Protein AF-A0A852BNG8-F1 (afdb_monomer)

Nearest PDB structures (foldseek):
  2r3a-assembly1_A  TM=9.527E-01  e=2.196E-17  Homo sapiens
  6p0r-assembly1_A  TM=9.416E-01  e=9.521E-17  Homo sapiens
  6p0r-assembly1_B  TM=9.111E-01  e=1.908E-15  Homo sapiens
  7xuc-assembly1_B  TM=7.776E-01  e=6.908E-07  Homo sapiens
  4qeo-assembly1_A  TM=8.041E-01  e=1.393E-06  Arabidopsis thaliana

Organism: NCBI:txid322582

Solvent-accessible surface area (backbone atoms only — not comparable to full-atom values): 13878 Å² total; per-residue (Å²): 139,84,50,25,43,81,42,80,55,86,96,55,61,80,88,70,46,44,80,41,50,57,94,80,57,94,46,69,70,59,53,51,50,51,51,56,50,30,53,67,21,73,93,50,68,60,68,64,35,91,87,52,70,58,66,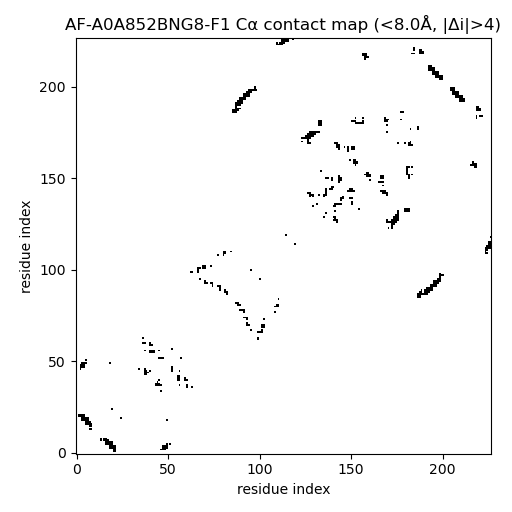59,44,51,52,43,53,51,52,48,53,53,28,52,52,46,29,50,53,47,28,53,50,53,38,53,58,43,52,72,80,37,100,23,42,55,48,54,42,58,50,62,93,65,64,78,76,54,64,74,88,93,65,81,90,71,92,54,72,41,71,41,94,90,60,79,79,82,75,83,87,74,46,32,80,44,93,45,57,66,68,39,21,76,73,37,64,23,52,15,27,77,68,79,38,64,65,44,48,40,90,86,46,29,57,71,68,59,90,93,62,81,78,56,56,63,51,94,63,21,71,54,61,80,84,37,51,52,34,47,75,90,47,44,29,59,82,84,38,40,38,31,41,33,49,45,86,83,73,79,43,76,44,78,46,70,79,55,92,77,62,87,50,52,70,70,77,83,92,63,44,80,85

Mean predicted aligned error: 5.66 Å

Foldseek 3Di:
DWAWDFDDDPPDDSVPTDIDTPVVDPCVVVVVVLQLQQCVFPPHRDTHDPVDDDPSSVVSVVLQVVQVVQQVVVLVVLVVQQVVPAPAGEREAEDESADSDHDDPPDDDHQAADEDPPDDDDDDPAFAADPACQVCLCVLRGQQSVVVHHQQADLVLFGDDDPPGDQGATDPRYPDDCSHSRNQQVNAADHHWYKYFYADNPPPGTDIDTPDDDDHRHDHGDDYYYD

Secondary structure (DSSP, 8-state):
---EEEE--TTS-GGG-EEEEGGG---HHHHHHHHHHHHHSTTS-----TT---HHHHHHHHHHHHHHHHHHHHHHHHHHHHHHH-TTPPEEEEE-SSSS--S-SS----SS-BPPTT------------S-HHHHHTTT-SHHHHTT----B-TTSBB-SPTTS------TTSSS-TT-TT-SSTT-SSTT-EEEEEE-TTS--EEEEESSPPPTTB-------B-

pLDDT: mean 92.66, std 5.36, range [59.91, 98.44]

InterPro domains:
  IPR000953 Chromo/chromo shadow domain [PS50013] (1-35)
  IPR001214 SET domain [PS50280] (193-227)
  IPR007728 Pre-SET domain [PF05033] (87-183)
  IPR007728 Pre-SET domain [PS50867] (126-188)
  IPR007728 Pre-SET domain [SM00468] (79-175)
  IPR011381 Histone-lysine N-methyltransferase SUV39H1/2-like [PIRSF009343] (1-227)
  IPR016197 Chromo-like domain superfamily [SSF54160] (3-33)
  IPR023779 Chromo domain, conserved site [PS00598] (5-25)
  IPR023780 Chromo domain [PF00385] (3-32)
  IPR046341 SET domain superfamily [G3DSA:2.170.270.10] (68-227)
  IPR046341 SET domain superfamily [SSF82199] (88-227)
  IPR050973 Histone-lysine N-methyltransferase, H3 Lys-9 specific [PTHR46223] (1-227)

Radius of gyration: 25.67 Å; Cα contacts (8 Å, |Δi|>4): 328; chains: 1; bounding box: 57×39×70 Å

Sequence (227 aa):
DQSFYLVKWQGYPESANTWEPEKNLHCPALLRQLHLDLSRAPGGPYRPSPRGLPLPALTYLRQKREQRQALLRWQLHLNAVATAGHRRAPIILVENEVDLQGPPQDFIYTEDYKLGPGVEVTPVAVGCECRDCWQEGRKGWCCPGASCNLFAYTQRGKLRLRAGLPIVECNSRCGCGGECPNRVVQRGAPRGQKLCIFRTPDGRGWGVRTLRSIRPNCFVMEYVGEV

Structure (mmCIF, N/CA/C/O backbone):
data_AF-A0A852BNG8-F1
#
_entry.id   AF-A0A852BNG8-F1
#
loop_
_atom_site.group_PDB
_atom_site.id
_atom_site.type_symbol
_atom_site.label_atom_id
_atom_site.label_alt_id
_atom_site.label_comp_id
_atom_site.label_asym_id
_atom_site.label_entity_id
_atom_site.label_seq_id
_atom_site.pdbx_PDB_ins_code
_atom_site.Cartn_x
_atom_site.Cartn_y
_atom_site.Cartn_z
_atom_site.occupancy
_atom_site.B_iso_or_equiv
_atom_site.auth_seq_id
_atom_site.auth_comp_id
_atom_site.auth_asym_id
_atom_site.auth_atom_id
_atom_site.pdbx_PDB_model_num
ATOM 1 N N . ASP A 1 1 ? -26.505 11.165 33.042 1.00 59.91 1 ASP A N 1
ATOM 2 C CA . ASP A 1 1 ? -25.944 9.806 33.189 1.00 59.91 1 ASP A CA 1
ATOM 3 C C . ASP A 1 1 ? -24.447 9.803 32.951 1.00 59.91 1 ASP A C 1
ATOM 5 O O . ASP A 1 1 ? -23.992 10.351 31.956 1.00 59.91 1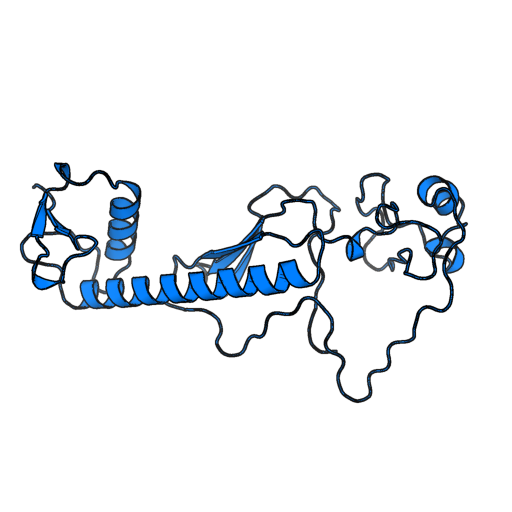 ASP A O 1
ATOM 9 N N . GLN A 1 2 ? -23.687 9.246 33.891 1.00 74.38 2 GLN A N 1
ATOM 10 C CA . GLN A 1 2 ? -22.229 9.129 33.821 1.00 74.38 2 GLN A CA 1
ATOM 11 C C . GLN A 1 2 ? -21.855 7.781 33.183 1.00 74.38 2 GLN A C 1
ATOM 13 O O . GLN A 1 2 ? -22.335 6.744 33.639 1.00 74.38 2 GLN A O 1
ATOM 18 N N . SER A 1 3 ? -21.017 7.782 32.142 1.00 84.62 3 SER A N 1
ATOM 19 C CA . SER A 1 3 ? -20.519 6.550 31.510 1.00 84.62 3 SER A CA 1
ATOM 20 C C . SER A 1 3 ? -19.484 5.856 32.401 1.00 84.62 3 SER A C 1
ATOM 22 O O . SER A 1 3 ? -18.624 6.519 32.991 1.00 84.62 3 SER A O 1
ATOM 24 N N . PHE A 1 4 ? -19.537 4.523 32.452 1.00 92.19 4 PHE A N 1
ATOM 25 C CA . PHE A 1 4 ? -18.570 3.678 33.157 1.00 92.19 4 PHE A CA 1
ATOM 26 C C . PHE A 1 4 ? -17.984 2.630 32.219 1.00 92.19 4 PHE A C 1
ATOM 28 O O . PHE A 1 4 ? -18.690 2.083 31.371 1.00 92.19 4 PHE A O 1
ATOM 35 N N . TYR A 1 5 ? -16.709 2.315 32.421 1.00 93.56 5 TYR A N 1
ATOM 36 C CA . TYR A 1 5 ? -15.949 1.385 31.595 1.00 93.56 5 TYR A CA 1
ATOM 37 C C . TYR A 1 5 ? -15.271 0.353 32.486 1.0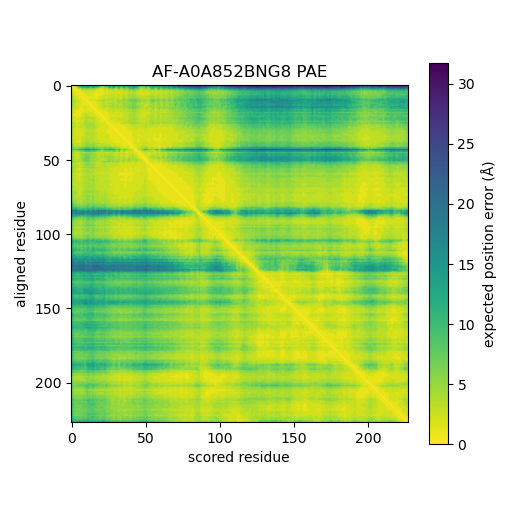0 93.56 5 TYR A C 1
ATOM 39 O O . TYR A 1 5 ? -14.700 0.703 33.515 1.00 93.56 5 TYR A O 1
ATOM 47 N N . LEU A 1 6 ? -15.315 -0.915 32.083 1.00 92.75 6 LEU A N 1
ATOM 48 C CA . LEU A 1 6 ? -14.561 -1.967 32.753 1.00 92.75 6 LEU A CA 1
ATOM 49 C C . LEU A 1 6 ? -13.117 -1.931 32.242 1.00 92.75 6 LEU A C 1
ATOM 51 O O . LEU A 1 6 ? -12.860 -2.242 31.077 1.00 92.75 6 LEU A O 1
ATOM 55 N N . VAL A 1 7 ? -12.184 -1.519 33.095 1.00 92.88 7 VAL A N 1
ATOM 56 C CA . VAL A 1 7 ? -10.786 -1.284 32.720 1.00 92.88 7 VAL A CA 1
ATOM 57 C C . VAL A 1 7 ? -9.945 -2.525 32.982 1.00 92.88 7 VAL A C 1
ATOM 59 O O . VAL A 1 7 ? -9.920 -3.058 34.090 1.00 92.88 7 VAL A O 1
ATOM 62 N N . LYS A 1 8 ? -9.201 -2.958 31.957 1.00 91.38 8 LYS A N 1
ATOM 63 C CA . LYS A 1 8 ? -8.138 -3.956 32.094 1.00 91.38 8 LYS A CA 1
ATOM 64 C C . LYS A 1 8 ? -6.842 -3.274 32.524 1.00 91.38 8 LYS A C 1
ATOM 66 O O . LYS A 1 8 ? -6.193 -2.620 31.710 1.00 91.38 8 LYS A O 1
ATOM 71 N N . TRP A 1 9 ? -6.428 -3.483 33.771 1.00 91.00 9 TRP A N 1
ATOM 72 C CA . TRP A 1 9 ? -5.170 -2.931 34.281 1.00 91.00 9 TRP A CA 1
ATOM 73 C C . TRP A 1 9 ? -3.953 -3.657 33.702 1.00 91.00 9 TRP A C 1
ATOM 75 O O . TRP A 1 9 ? -3.901 -4.891 33.662 1.00 91.00 9 TRP A O 1
ATOM 85 N N . GLN A 1 10 ? -2.964 -2.898 33.235 1.00 89.62 10 GLN A N 1
ATOM 86 C CA . GLN A 1 10 ? -1.728 -3.450 32.684 1.00 89.62 10 GLN A CA 1
ATOM 87 C C . GLN A 1 10 ? -0.918 -4.150 33.783 1.00 89.62 10 GLN A C 1
ATOM 89 O O . GLN A 1 10 ? -0.714 -3.585 34.850 1.00 89.62 10 GLN A O 1
ATOM 94 N N . GLY A 1 11 ? -0.457 -5.377 33.526 1.00 94.00 11 GLY A N 1
ATOM 95 C CA . GLY A 1 11 ? 0.342 -6.158 34.483 1.00 94.00 11 GLY A CA 1
ATOM 96 C C . GLY A 1 11 ? -0.455 -6.931 35.545 1.00 94.00 11 GLY A C 1
ATOM 97 O O . GLY A 1 11 ? 0.132 -7.726 36.265 1.00 94.00 11 GLY A O 1
ATOM 98 N N . TYR A 1 12 ? -1.778 -6.762 35.612 1.00 95.62 12 TYR A N 1
ATOM 99 C CA . TYR A 1 12 ? -2.647 -7.463 36.570 1.00 95.62 12 TYR A CA 1
ATOM 100 C C . TYR A 1 12 ? -3.453 -8.593 35.900 1.00 95.62 12 TYR A C 1
ATOM 102 O O . TYR A 1 12 ? -3.575 -8.597 34.673 1.00 95.62 12 TYR A O 1
ATOM 110 N N . PRO A 1 13 ? -4.029 -9.556 36.641 1.00 95.06 13 PRO A N 1
ATOM 111 C CA . PRO A 1 13 ? -4.993 -10.519 36.090 1.00 95.06 13 PRO A CA 1
ATOM 112 C C . PRO A 1 13 ? -6.333 -9.856 35.706 1.00 95.06 13 PRO A C 1
ATOM 114 O O . PRO A 1 13 ? -6.586 -8.703 36.050 1.00 95.06 13 PRO A O 1
ATOM 117 N N . GLU A 1 14 ? -7.207 -10.565 34.978 1.00 90.38 14 GLU A N 1
ATOM 118 C CA . GLU A 1 14 ? -8.556 -10.062 34.630 1.00 90.38 14 GLU A CA 1
ATOM 119 C C . GLU A 1 14 ? -9.476 -9.907 35.851 1.00 90.38 14 GLU A C 1
ATOM 121 O O . GLU A 1 14 ? -10.366 -9.061 35.843 1.00 90.38 14 GLU A O 1
ATOM 126 N N . SER A 1 15 ? -9.233 -10.666 36.924 1.00 94.38 15 SER A N 1
ATOM 127 C CA . SER A 1 15 ? -9.961 -10.540 38.194 1.00 94.38 15 SER A CA 1
ATOM 128 C C . SER A 1 15 ? -9.753 -9.190 38.886 1.00 94.38 15 SER A C 1
ATOM 130 O O . SER A 1 15 ? -10.550 -8.823 39.742 1.00 94.38 15 SER A O 1
ATOM 132 N N . ALA A 1 16 ? -8.706 -8.446 38.516 1.00 95.69 16 ALA A N 1
ATOM 133 C CA . ALA A 1 16 ? -8.420 -7.120 39.052 1.00 95.69 16 ALA A CA 1
ATOM 134 C C . ALA A 1 16 ? -9.125 -5.988 38.284 1.00 95.69 16 ALA A C 1
ATOM 136 O O . ALA A 1 16 ? -8.929 -4.825 38.620 1.00 95.69 16 ALA A O 1
ATOM 137 N N . ASN A 1 17 ? -9.895 -6.286 37.231 1.00 94.12 17 ASN A N 1
ATOM 138 C CA . ASN A 1 17 ? -10.568 -5.258 36.439 1.00 94.12 17 ASN A CA 1
ATOM 139 C C . ASN A 1 17 ? -11.577 -4.478 37.290 1.00 94.12 17 ASN A C 1
ATOM 141 O O . ASN A 1 17 ? -12.386 -5.074 38.001 1.00 94.12 17 ASN A O 1
ATOM 145 N N . THR A 1 18 ? -11.575 -3.152 37.166 1.00 94.38 18 THR A N 1
ATOM 146 C CA . THR A 1 18 ? -12.485 -2.270 37.911 1.00 94.38 18 THR A CA 1
ATOM 147 C C . THR A 1 18 ? -13.359 -1.452 36.971 1.00 94.38 18 THR A C 1
ATOM 149 O O . THR A 1 18 ? -13.000 -1.179 35.823 1.00 94.38 18 THR A O 1
ATOM 152 N N . TRP A 1 19 ? -14.542 -1.082 37.457 1.00 94.00 19 TRP A N 1
ATOM 153 C CA . TRP A 1 19 ? -15.426 -0.146 36.776 1.00 94.00 19 TRP A CA 1
ATOM 154 C C . TRP A 1 19 ? -14.988 1.282 37.077 1.00 94.00 19 TRP A C 1
ATOM 156 O O . TRP A 1 19 ? -15.133 1.751 38.202 1.00 94.00 19 TRP A O 1
ATOM 166 N N . GLU A 1 20 ? -14.507 1.983 36.056 1.00 94.50 20 GLU A N 1
ATOM 167 C CA . GLU A 1 20 ? -14.039 3.360 36.175 1.00 94.50 20 GLU A CA 1
ATOM 168 C C . GLU A 1 20 ? -15.000 4.329 35.477 1.00 94.50 20 GLU A C 1
ATOM 170 O O . GLU A 1 20 ? -15.440 4.064 34.349 1.00 94.50 20 GLU A O 1
ATOM 175 N N . PRO A 1 21 ? -15.335 5.470 36.102 1.00 93.44 21 PRO A N 1
ATOM 176 C CA . PRO A 1 21 ? -16.072 6.525 35.427 1.00 93.44 21 PRO A CA 1
ATOM 177 C C . PRO A 1 21 ? -15.214 7.190 34.346 1.00 93.44 21 PRO A C 1
ATOM 179 O O . PRO A 1 21 ? -14.003 7.326 34.501 1.00 93.44 21 PRO A O 1
ATOM 182 N N . GLU A 1 22 ? -15.850 7.718 33.296 1.00 91.31 22 GLU A N 1
ATOM 183 C CA . GLU 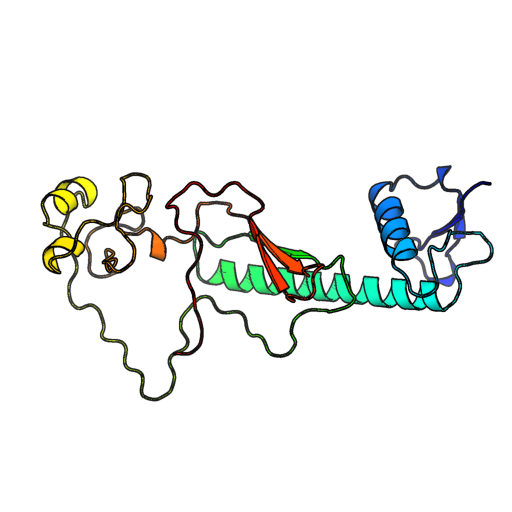A 1 22 ? -15.151 8.361 32.166 1.00 91.31 22 GLU A CA 1
ATOM 184 C C . GLU A 1 22 ? -14.117 9.420 32.581 1.00 91.31 22 GLU A C 1
ATOM 186 O O . GLU A 1 22 ? -13.032 9.491 32.013 1.00 91.31 22 GLU A O 1
ATOM 191 N N . LYS A 1 23 ? -14.426 10.209 33.617 1.00 92.50 23 LYS A N 1
ATOM 192 C CA . LYS A 1 23 ? -13.551 11.269 34.145 1.00 92.50 23 LYS A CA 1
ATOM 193 C C . LYS A 1 23 ? -12.185 10.769 34.644 1.00 92.50 23 LYS A C 1
ATOM 195 O O . LYS A 1 23 ? -11.256 11.565 34.706 1.00 92.50 23 LYS A O 1
ATOM 200 N N . ASN A 1 24 ? -12.068 9.483 34.987 1.00 94.19 24 ASN A N 1
ATOM 201 C CA . ASN A 1 24 ? -10.819 8.861 35.436 1.00 94.19 24 ASN A CA 1
ATOM 202 C C . ASN A 1 24 ? -9.953 8.377 34.256 1.00 94.19 24 ASN A C 1
ATOM 204 O O . ASN A 1 24 ? -8.825 7.931 34.457 1.00 94.19 24 ASN A O 1
ATOM 208 N N . LEU A 1 25 ? -10.469 8.419 33.021 1.00 92.94 25 LEU A N 1
ATOM 209 C CA . LEU A 1 25 ? -9.837 7.813 31.853 1.00 92.94 25 LEU A CA 1
ATOM 210 C C . LEU A 1 25 ? -9.205 8.873 30.950 1.00 92.94 25 LEU A C 1
ATOM 212 O O . LEU A 1 25 ? -9.869 9.548 30.165 1.00 92.94 25 LEU A O 1
ATOM 216 N N . HIS A 1 26 ? -7.879 8.964 30.989 1.00 92.81 26 HIS A N 1
ATOM 217 C CA . HIS A 1 26 ? -7.102 9.904 30.173 1.00 92.81 26 HIS A CA 1
ATOM 218 C C . HIS A 1 26 ? -6.676 9.311 28.819 1.00 92.81 26 HIS A C 1
ATOM 220 O O . HIS A 1 26 ? -5.541 9.468 28.376 1.00 92.81 26 HIS A O 1
ATOM 226 N N . CYS A 1 27 ? -7.585 8.604 28.143 1.00 92.44 27 CYS A N 1
ATOM 227 C CA . CYS A 1 27 ? -7.309 7.903 26.885 1.00 92.44 27 CYS A CA 1
ATOM 228 C C . CYS A 1 27 ? -8.361 8.197 25.797 1.00 92.44 27 CYS A C 1
ATOM 230 O O . CYS A 1 27 ? -8.995 7.285 25.257 1.00 92.44 27 CYS A O 1
ATOM 232 N N . PRO A 1 28 ? -8.540 9.471 25.400 1.00 93.81 28 PRO A N 1
ATOM 233 C CA . PRO A 1 28 ? -9.658 9.888 24.554 1.00 93.81 28 PRO A CA 1
ATOM 234 C C . PRO A 1 28 ? -9.676 9.203 23.178 1.00 93.81 28 PRO A C 1
ATOM 236 O O . PRO A 1 28 ? -10.744 8.989 22.612 1.00 93.81 28 PRO A O 1
ATOM 239 N N . ALA A 1 29 ? -8.518 8.820 22.631 1.00 93.69 29 ALA A N 1
ATOM 240 C CA . ALA A 1 29 ? -8.453 8.067 21.378 1.00 93.69 29 ALA A CA 1
ATOM 241 C C . ALA A 1 29 ? -9.001 6.635 21.515 1.00 93.69 29 ALA A C 1
ATOM 243 O O . ALA A 1 29 ? -9.746 6.191 20.645 1.00 93.69 29 ALA A O 1
ATOM 244 N N . LEU A 1 30 ? -8.682 5.941 22.615 1.00 92.44 30 LEU A N 1
ATOM 245 C CA . LEU A 1 30 ? -9.183 4.590 22.881 1.00 92.44 30 LEU A CA 1
ATOM 246 C C . LEU A 1 30 ? -10.689 4.604 23.141 1.00 92.44 30 LEU A C 1
ATOM 248 O O . LEU A 1 30 ? -11.404 3.777 22.585 1.00 92.44 30 LEU A O 1
ATOM 252 N N . LEU A 1 31 ? -11.176 5.578 23.916 1.00 94.12 31 LEU A N 1
ATOM 253 C CA . LEU A 1 31 ? -12.609 5.744 24.172 1.00 94.12 31 LEU A CA 1
ATOM 254 C C . LEU A 1 31 ? -13.387 6.027 22.885 1.00 94.12 31 LEU A C 1
ATOM 256 O O . LEU A 1 31 ? -14.410 5.396 22.629 1.00 94.12 31 LEU A O 1
ATOM 260 N N . ARG A 1 32 ? -12.876 6.921 22.025 1.00 94.19 32 ARG A N 1
ATOM 261 C CA . ARG A 1 32 ? -13.480 7.167 20.708 1.00 94.19 32 ARG A CA 1
ATOM 262 C C . ARG A 1 32 ? -13.527 5.901 19.860 1.00 94.19 32 ARG A C 1
ATOM 264 O O . ARG A 1 32 ? -14.569 5.623 19.275 1.00 94.19 32 ARG A O 1
ATOM 271 N N . GLN A 1 33 ? -12.438 5.134 19.805 1.00 94.69 33 GLN A N 1
ATOM 272 C CA . GLN A 1 33 ? -12.415 3.893 19.032 1.00 94.69 33 GLN A CA 1
ATOM 273 C C . GLN A 1 33 ? -13.398 2.856 19.586 1.00 94.69 33 GLN A C 1
ATOM 275 O O . GLN A 1 33 ? -14.138 2.258 18.813 1.00 94.69 33 GLN A O 1
ATOM 280 N N . LEU A 1 34 ? -13.460 2.691 20.911 1.00 94.06 34 LEU A N 1
ATOM 281 C CA . LEU A 1 34 ? -14.424 1.805 21.563 1.00 94.06 34 LEU A CA 1
ATOM 282 C C . LEU A 1 34 ? -15.862 2.194 21.206 1.00 94.06 34 LEU A C 1
ATOM 284 O O . LEU A 1 34 ? -16.653 1.334 20.838 1.00 94.06 34 LEU A O 1
ATOM 288 N N . HIS A 1 35 ? -16.204 3.481 21.270 1.00 94.25 35 HIS A N 1
ATOM 289 C CA . HIS A 1 35 ? -17.541 3.950 20.905 1.00 94.25 35 HIS A CA 1
ATOM 290 C C . HIS A 1 35 ? -17.866 3.752 19.421 1.00 94.25 35 HIS A C 1
ATOM 292 O O . HIS A 1 35 ? -18.999 3.399 19.098 1.00 94.25 35 HIS A O 1
ATOM 298 N N . LEU A 1 36 ? -16.891 3.930 18.524 1.00 94.31 36 LEU A N 1
ATOM 299 C CA . LEU A 1 36 ? -17.053 3.611 17.101 1.00 94.31 36 LEU A CA 1
ATOM 300 C C . LEU A 1 36 ? -17.262 2.111 16.867 1.00 94.31 36 LEU A C 1
ATOM 302 O O . LEU A 1 36 ? -18.038 1.723 16.000 1.00 94.31 36 LEU A O 1
ATOM 306 N N . ASP A 1 37 ? -16.591 1.256 17.633 1.00 95.44 37 ASP A N 1
ATOM 307 C CA . ASP A 1 37 ? -16.789 -0.187 17.529 1.00 95.44 37 ASP A CA 1
ATOM 308 C C . ASP A 1 37 ? -18.164 -0.591 18.078 1.00 95.44 37 ASP A C 1
ATOM 310 O O . ASP A 1 37 ? -18.877 -1.362 17.443 1.00 95.44 37 ASP A O 1
ATOM 314 N N . LEU A 1 38 ? -18.576 -0.029 19.218 1.00 94.69 38 LEU A N 1
ATOM 315 C CA . LEU A 1 38 ? -19.887 -0.281 19.821 1.00 94.69 38 LEU A CA 1
ATOM 316 C C . LEU A 1 38 ? -21.050 0.213 18.957 1.00 94.69 38 LEU A C 1
ATOM 318 O O . LEU A 1 38 ? -22.110 -0.404 18.985 1.00 94.69 38 LEU A O 1
ATOM 322 N N . SER A 1 39 ? -20.872 1.292 18.187 1.00 93.94 39 SER A N 1
ATOM 323 C CA . SER A 1 39 ? -21.899 1.771 17.253 1.00 93.94 39 SER A CA 1
ATOM 324 C C . SER A 1 39 ? -22.054 0.878 16.019 1.00 93.94 39 SER A C 1
ATOM 326 O O . SER A 1 39 ? -23.113 0.882 15.397 1.00 93.94 39 SER A O 1
ATOM 328 N N . ARG A 1 40 ? -21.016 0.103 15.683 1.00 92.56 40 ARG A N 1
ATOM 329 C CA . ARG A 1 40 ? -20.985 -0.848 14.560 1.00 92.56 40 ARG A CA 1
ATOM 330 C C . ARG A 1 40 ? -21.302 -2.285 14.971 1.00 92.56 40 ARG A C 1
ATOM 332 O O . ARG A 1 40 ? -21.470 -3.140 14.105 1.00 92.56 40 ARG A O 1
ATOM 339 N N . ALA A 1 41 ? -21.344 -2.569 16.269 1.00 94.56 41 ALA A N 1
ATOM 340 C CA . ALA A 1 41 ? -21.614 -3.905 16.768 1.00 94.56 41 ALA A CA 1
ATOM 341 C C . ALA A 1 41 ? -23.040 -4.370 16.379 1.00 94.56 41 ALA A C 1
ATOM 343 O O . ALA A 1 41 ? -23.978 -3.566 16.381 1.00 94.56 41 ALA A O 1
ATOM 344 N N . PRO A 1 42 ? -23.242 -5.667 16.079 1.00 93.12 42 PRO A N 1
ATOM 345 C CA . PRO A 1 42 ? -24.563 -6.201 15.753 1.00 93.12 42 PRO A CA 1
ATOM 346 C C . PRO A 1 42 ? -25.559 -6.001 16.900 1.00 93.12 42 PRO A C 1
ATOM 348 O O . PRO A 1 42 ? -25.226 -6.265 18.056 1.00 93.12 42 PRO A O 1
ATOM 351 N N . GLY A 1 43 ? -26.790 -5.585 16.588 1.00 89.56 43 GLY A N 1
ATOM 352 C CA . GLY A 1 43 ? -27.860 -5.370 17.577 1.00 89.56 43 GLY A CA 1
ATOM 353 C C . GLY A 1 43 ? -28.017 -3.927 18.072 1.00 89.56 43 GLY A C 1
ATOM 354 O O . GLY A 1 43 ? -28.870 -3.668 18.915 1.00 89.56 43 GLY A O 1
ATOM 355 N N . GLY A 1 44 ? -27.264 -2.985 17.500 1.00 81.31 44 GLY A N 1
ATOM 356 C CA . GLY A 1 44 ? -27.480 -1.550 17.670 1.00 81.31 44 GLY A CA 1
ATOM 357 C C . GLY A 1 44 ? -26.391 -0.870 18.494 1.00 81.31 44 GLY A C 1
ATOM 358 O O . GLY A 1 44 ? -25.535 -1.534 19.074 1.00 81.31 44 GLY A O 1
ATOM 359 N N . PRO A 1 45 ? -26.390 0.470 18.538 1.00 86.81 45 PRO A N 1
ATOM 360 C CA . PRO A 1 45 ? -25.349 1.196 19.240 1.00 86.81 45 PRO A CA 1
ATOM 361 C C . PRO A 1 45 ? -25.462 0.954 20.745 1.00 86.81 45 PRO A C 1
ATOM 363 O O . PRO A 1 45 ? -26.418 1.375 21.398 1.00 86.81 45 PRO A O 1
ATOM 366 N N . TYR A 1 46 ? -24.457 0.293 21.306 1.00 91.12 46 TYR A N 1
ATOM 367 C CA . TYR A 1 46 ? -24.385 0.030 22.738 1.00 91.12 46 TYR A CA 1
ATOM 368 C C . TYR A 1 46 ? -23.708 1.182 23.482 1.00 91.12 46 TYR A C 1
ATOM 370 O O . TYR A 1 46 ? -22.806 1.840 22.960 1.00 91.12 46 TYR A O 1
ATOM 378 N N . ARG A 1 47 ? -24.105 1.394 24.742 1.00 89.56 47 ARG A N 1
ATOM 379 C CA . ARG A 1 47 ? -23.441 2.334 25.652 1.00 89.56 47 ARG A CA 1
ATOM 380 C C . ARG A 1 47 ? -22.793 1.588 26.820 1.00 89.56 47 ARG A C 1
ATOM 382 O O . ARG A 1 47 ? -23.459 0.743 27.422 1.00 89.56 47 ARG A O 1
ATOM 389 N N . PRO A 1 48 ? -21.534 1.902 27.167 1.00 90.12 48 PRO A N 1
ATOM 390 C CA . PRO A 1 48 ? -20.906 1.382 28.375 1.00 90.12 48 PRO A CA 1
ATOM 391 C C . PRO A 1 48 ? -21.709 1.758 29.626 1.00 90.12 48 PRO A C 1
ATOM 393 O O . PRO A 1 48 ? -22.134 2.903 29.790 1.00 90.12 48 PRO A O 1
ATOM 396 N N . SER A 1 49 ? -21.934 0.788 30.510 1.00 86.88 49 SER A N 1
ATOM 397 C CA . SER A 1 49 ? -22.601 1.001 31.795 1.00 86.88 49 SER A CA 1
ATOM 398 C C . SER A 1 49 ? -22.076 0.011 32.837 1.00 86.88 49 SER A C 1
ATOM 400 O O . SER A 1 49 ? -21.615 -1.062 32.442 1.00 86.88 49 SER A O 1
ATOM 402 N N . PRO A 1 50 ? -22.225 0.287 34.148 1.00 86.88 50 PRO A N 1
ATOM 403 C CA . PRO A 1 50 ? -21.795 -0.634 35.208 1.00 86.88 50 PRO A CA 1
ATOM 404 C C . PRO A 1 50 ? -22.454 -2.019 35.153 1.00 86.88 50 PRO A C 1
ATOM 406 O O . PRO A 1 50 ? -21.947 -2.970 35.737 1.00 86.88 50 PRO A O 1
ATOM 409 N N . ARG A 1 51 ? -23.587 -2.151 34.447 1.00 88.00 51 ARG A N 1
ATOM 410 C CA . ARG A 1 51 ? -24.288 -3.429 34.245 1.00 88.00 51 ARG A CA 1
ATOM 411 C C . ARG A 1 51 ? -23.607 -4.339 33.217 1.00 88.00 51 ARG A C 1
ATOM 413 O O . ARG A 1 51 ? -24.074 -5.451 33.001 1.00 88.00 51 ARG A O 1
ATOM 420 N N . GLY A 1 52 ? -22.524 -3.886 32.586 1.00 87.56 52 GLY A N 1
ATOM 421 C CA . GLY A 1 52 ? -21.881 -4.612 31.500 1.00 87.56 52 GLY A CA 1
ATOM 422 C C . GLY A 1 52 ? -22.432 -4.245 30.126 1.00 87.56 52 GLY A C 1
ATOM 423 O O . GLY A 1 52 ? -23.404 -3.501 29.979 1.00 87.56 52 GLY A O 1
ATOM 424 N N . LEU A 1 53 ? -21.765 -4.781 29.107 1.00 91.12 53 LEU A N 1
ATOM 425 C CA . LEU A 1 53 ? -22.238 -4.791 27.728 1.00 91.12 53 LEU A CA 1
ATOM 426 C C . LEU A 1 53 ? -22.917 -6.140 27.450 1.00 91.12 53 LEU A C 1
ATOM 428 O O . LEU A 1 53 ? -22.481 -7.158 27.993 1.00 91.12 53 LEU A O 1
ATOM 432 N N . PRO A 1 54 ? -23.949 -6.187 26.596 1.00 92.94 54 PRO A N 1
ATOM 433 C CA . PRO A 1 54 ? -24.584 -7.446 26.234 1.00 92.94 54 PRO A CA 1
ATOM 434 C C . PRO A 1 54 ? -23.628 -8.336 25.426 1.00 92.94 54 PRO A C 1
ATOM 436 O O . PRO A 1 54 ? -22.697 -7.854 24.773 1.00 92.94 54 PRO A O 1
ATOM 439 N N . LEU A 1 55 ? -23.878 -9.649 25.447 1.00 92.62 55 LEU A N 1
ATOM 440 C CA . LEU A 1 55 ? -22.996 -10.646 24.833 1.00 92.62 55 LEU A CA 1
ATOM 441 C C . LEU A 1 55 ? -22.661 -10.366 23.350 1.00 92.62 55 LEU A C 1
ATOM 443 O O . LEU A 1 55 ? -21.484 -10.473 23.012 1.00 92.62 55 LEU A O 1
ATOM 447 N N . PRO A 1 56 ? -23.597 -9.946 22.469 1.00 94.81 56 PRO A N 1
ATOM 448 C CA . PRO A 1 56 ? -23.262 -9.617 21.080 1.00 94.81 56 PRO A CA 1
ATOM 449 C C . PRO A 1 56 ? -22.209 -8.509 20.950 1.00 94.81 56 PRO A C 1
ATOM 451 O O . PRO A 1 56 ? -21.282 -8.629 20.148 1.00 94.81 56 PRO A O 1
ATOM 454 N N . ALA A 1 57 ? -22.297 -7.467 21.783 1.00 94.94 57 ALA A N 1
ATOM 455 C CA . ALA A 1 57 ? -21.323 -6.381 21.814 1.00 94.94 57 ALA A CA 1
ATOM 456 C C . ALA A 1 57 ? -19.948 -6.877 22.281 1.00 94.94 57 ALA A C 1
ATOM 458 O O . ALA A 1 57 ? -18.933 -6.581 21.653 1.00 94.94 57 ALA A O 1
ATOM 459 N N . LEU A 1 58 ? -19.911 -7.668 23.360 1.00 93.56 58 LEU A N 1
ATOM 460 C CA . LEU A 1 58 ? -18.670 -8.237 23.895 1.00 93.56 58 LEU A CA 1
ATOM 461 C C . LEU A 1 58 ? -17.980 -9.163 22.886 1.00 93.56 58 LEU A C 1
ATOM 463 O O . LEU A 1 58 ? -16.766 -9.066 22.694 1.00 93.56 58 LEU A O 1
ATOM 467 N N . THR A 1 59 ? -18.746 -10.028 22.220 1.00 95.75 59 THR A N 1
ATOM 468 C CA . THR A 1 59 ? -18.245 -10.926 21.173 1.00 95.75 59 THR A CA 1
ATOM 469 C C . THR A 1 59 ? -17.664 -10.132 20.009 1.00 95.75 59 THR A C 1
ATOM 471 O O . THR A 1 59 ? -16.531 -10.390 19.604 1.00 95.75 59 THR A O 1
ATOM 474 N N . TYR A 1 60 ? -18.386 -9.117 19.526 1.00 96.81 60 TYR A N 1
ATOM 475 C CA . TYR A 1 60 ? -17.906 -8.251 18.452 1.00 96.81 60 TYR A CA 1
ATOM 476 C C . TYR A 1 60 ? -16.610 -7.520 18.832 1.00 96.81 60 TYR A C 1
ATOM 478 O O . TYR A 1 60 ? -15.646 -7.539 18.069 1.00 96.81 60 TYR A O 1
ATOM 486 N N . LEU A 1 61 ? -16.533 -6.927 20.030 1.00 95.62 61 LEU A N 1
ATOM 487 C CA . LEU A 1 61 ? -15.321 -6.246 20.500 1.00 95.62 61 LEU A CA 1
ATOM 488 C C . LEU A 1 61 ? -14.122 -7.199 20.611 1.00 95.62 61 LEU A C 1
ATOM 490 O O . LEU A 1 61 ? -12.999 -6.824 20.263 1.00 95.62 61 LEU A O 1
ATOM 494 N N . ARG A 1 62 ? -14.348 -8.440 21.062 1.00 95.75 62 ARG A N 1
ATOM 495 C CA . ARG A 1 62 ? -13.308 -9.477 21.125 1.00 95.75 62 ARG A CA 1
ATOM 496 C C . ARG A 1 62 ? -12.788 -9.829 19.730 1.00 95.75 62 ARG A C 1
ATOM 498 O O . ARG A 1 62 ? -11.575 -9.801 19.520 1.00 95.75 62 ARG A O 1
ATOM 505 N N . GLN A 1 63 ? -13.692 -10.069 18.781 1.00 97.75 63 GLN A N 1
ATOM 506 C CA . GLN A 1 63 ? -13.345 -10.336 17.383 1.00 97.75 63 GLN A CA 1
ATOM 507 C C . GLN A 1 63 ? -12.604 -9.151 16.752 1.00 97.75 63 GLN A C 1
ATOM 509 O O . GLN A 1 63 ? -11.582 -9.337 16.097 1.00 97.75 63 GLN A O 1
ATOM 514 N N . LYS A 1 64 ? -13.054 -7.914 17.001 1.00 97.44 64 LYS A N 1
ATOM 515 C CA . LYS A 1 64 ? -12.406 -6.697 16.493 1.00 97.44 64 LYS A CA 1
ATOM 516 C C . LYS A 1 64 ? -10.985 -6.530 17.038 1.00 97.44 64 LYS A C 1
ATOM 518 O O . LYS A 1 64 ? -10.075 -6.160 16.295 1.00 97.44 64 LYS A O 1
ATOM 523 N N . ARG A 1 65 ? -10.762 -6.839 18.320 1.00 95.94 65 ARG A N 1
ATOM 524 C CA . ARG A 1 65 ? -9.424 -6.859 18.936 1.00 95.94 65 ARG A CA 1
ATOM 525 C C . ARG A 1 65 ? -8.508 -7.874 18.248 1.00 95.94 65 ARG A C 1
ATOM 527 O O . ARG A 1 65 ? -7.392 -7.522 17.875 1.00 95.94 65 ARG A O 1
ATOM 534 N N . GLU A 1 66 ? -8.974 -9.109 18.079 1.00 97.75 66 GLU A N 1
ATOM 535 C CA . GLU A 1 66 ? -8.210 -10.189 17.436 1.00 97.75 66 GLU A CA 1
ATOM 536 C C . GLU A 1 66 ? -7.888 -9.861 15.975 1.00 97.75 66 GLU A C 1
ATOM 538 O O . GLU A 1 66 ? -6.742 -9.998 15.542 1.00 97.75 66 GLU A O 1
ATOM 543 N N . GLN A 1 67 ? -8.864 -9.319 15.243 1.00 98.19 67 GLN A N 1
ATOM 544 C CA . GLN A 1 67 ? -8.679 -8.815 13.887 1.00 98.19 67 GLN A CA 1
ATOM 545 C C . GLN A 1 67 ? -7.579 -7.745 13.838 1.00 98.19 67 GLN A C 1
ATOM 547 O O . GLN A 1 67 ? -6.648 -7.869 13.046 1.00 98.19 67 GLN A O 1
ATOM 552 N N . ARG A 1 68 ? -7.634 -6.709 14.688 1.00 97.69 68 ARG A N 1
ATOM 553 C CA . ARG A 1 68 ? -6.615 -5.642 14.703 1.00 97.69 68 ARG A CA 1
ATOM 554 C C . ARG A 1 68 ? -5.217 -6.174 15.012 1.00 97.69 68 ARG A C 1
ATOM 556 O O . ARG A 1 68 ? -4.253 -5.731 14.393 1.00 97.69 68 ARG A O 1
ATOM 563 N N . GLN A 1 69 ? -5.096 -7.147 15.915 1.00 97.75 69 GLN A N 1
ATOM 564 C CA . GLN A 1 69 ? -3.819 -7.815 16.183 1.00 97.75 69 GLN A CA 1
ATOM 565 C C . GLN A 1 69 ? -3.310 -8.588 14.958 1.00 97.75 69 GLN A C 1
ATOM 567 O O . GLN A 1 69 ? -2.124 -8.512 14.635 1.00 97.75 69 GLN A O 1
ATOM 572 N N . ALA A 1 70 ? -4.188 -9.301 14.250 1.00 98.25 70 ALA A N 1
ATOM 573 C CA . ALA A 1 70 ? -3.827 -10.011 13.026 1.00 98.25 70 ALA A CA 1
ATOM 574 C C . ALA A 1 70 ? -3.397 -9.053 11.902 1.00 98.25 70 ALA A C 1
ATOM 576 O O . ALA A 1 70 ? -2.363 -9.279 11.276 1.00 98.25 70 ALA A O 1
ATOM 577 N N . LEU A 1 71 ? -4.1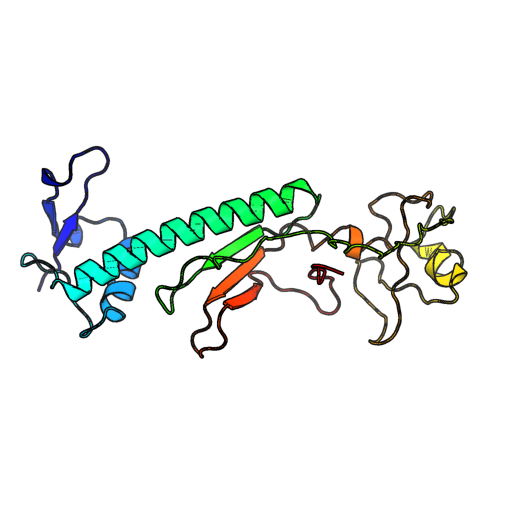31 -7.956 11.690 1.00 98.44 71 LEU A N 1
ATOM 578 C CA . LEU A 1 71 ? -3.787 -6.927 10.703 1.00 98.44 71 LEU A CA 1
ATOM 579 C C . LEU A 1 71 ? -2.458 -6.241 11.033 1.00 98.44 71 LEU A C 1
ATOM 581 O O . LEU A 1 71 ? -1.660 -6.010 10.130 1.00 98.44 71 LEU A O 1
ATOM 585 N N . LEU A 1 72 ? -2.173 -5.987 12.315 1.00 98.25 72 LEU A N 1
ATOM 586 C CA . LEU A 1 72 ? -0.883 -5.443 12.741 1.00 98.25 72 LEU A CA 1
ATOM 587 C C . LEU A 1 72 ? 0.271 -6.408 12.435 1.00 98.25 72 LEU A C 1
ATOM 589 O O . LEU A 1 72 ? 1.296 -5.982 11.908 1.00 98.25 72 LEU A O 1
ATOM 593 N N . ARG A 1 73 ? 0.112 -7.708 12.719 1.00 97.88 73 ARG A N 1
ATOM 594 C CA . ARG A 1 73 ? 1.127 -8.718 12.364 1.00 97.88 73 ARG A CA 1
ATOM 595 C C . ARG A 1 73 ? 1.361 -8.779 10.859 1.00 97.88 73 ARG A C 1
ATOM 597 O O . ARG A 1 73 ? 2.509 -8.819 10.428 1.00 97.88 73 ARG A O 1
ATOM 604 N N . TRP A 1 74 ? 0.290 -8.737 10.071 1.00 97.94 74 TRP A N 1
ATOM 605 C CA . TRP A 1 74 ? 0.394 -8.715 8.617 1.00 97.94 74 TRP A CA 1
ATOM 606 C C . TRP A 1 74 ? 1.102 -7.453 8.119 1.00 97.94 74 TRP A C 1
ATOM 608 O O . TRP A 1 74 ? 2.046 -7.557 7.348 1.00 97.94 74 TRP A O 1
ATOM 618 N N . GLN A 1 75 ? 0.753 -6.276 8.643 1.00 98.19 75 GLN A N 1
ATOM 619 C CA . GLN A 1 75 ? 1.452 -5.027 8.344 1.00 98.19 75 GLN A CA 1
ATOM 620 C C . GLN A 1 75 ? 2.958 -5.128 8.629 1.00 98.19 75 GLN A C 1
ATOM 622 O O . GLN A 1 75 ? 3.772 -4.718 7.802 1.00 98.19 75 GLN A O 1
ATOM 627 N N . LEU A 1 76 ? 3.346 -5.666 9.789 1.00 97.19 76 LEU A N 1
ATOM 628 C CA . LEU A 1 76 ? 4.756 -5.851 10.143 1.00 97.19 76 LEU A CA 1
ATOM 629 C C . LEU A 1 76 ? 5.463 -6.790 9.160 1.00 97.19 76 LEU A C 1
ATOM 631 O O . LEU A 1 76 ? 6.559 -6.470 8.706 1.00 97.19 76 LEU A O 1
ATOM 635 N N . HIS A 1 77 ? 4.818 -7.896 8.784 1.00 95.56 77 HIS A N 1
ATOM 636 C CA . HIS A 1 77 ? 5.341 -8.825 7.786 1.00 95.56 77 HIS A CA 1
ATOM 637 C C . HIS A 1 77 ? 5.545 -8.154 6.418 1.00 95.56 77 HIS A C 1
ATOM 639 O O . HIS A 1 77 ? 6.642 -8.230 5.870 1.00 95.56 77 HIS A O 1
ATOM 645 N N . LEU A 1 78 ? 4.542 -7.429 5.907 1.00 95.44 78 LEU A N 1
ATOM 646 C CA . LEU A 1 78 ? 4.632 -6.705 4.632 1.00 95.44 78 LEU A CA 1
ATOM 647 C C . LEU A 1 78 ? 5.818 -5.733 4.610 1.00 95.44 78 LEU A C 1
ATOM 649 O O . LEU A 1 78 ? 6.609 -5.735 3.672 1.00 95.44 78 LEU A O 1
ATOM 653 N N . ASN A 1 79 ? 5.985 -4.931 5.667 1.00 94.75 79 ASN A N 1
ATOM 654 C CA . ASN A 1 79 ? 7.097 -3.981 5.748 1.00 94.75 79 ASN A CA 1
ATOM 655 C C . ASN A 1 79 ? 8.460 -4.677 5.881 1.00 94.75 79 ASN A C 1
ATOM 657 O O . ASN A 1 79 ? 9.449 -4.169 5.353 1.00 94.75 79 ASN A O 1
ATOM 661 N N . ALA A 1 80 ? 8.530 -5.826 6.559 1.00 93.44 80 ALA A N 1
ATOM 662 C CA . ALA A 1 80 ? 9.767 -6.596 6.666 1.00 93.44 80 ALA A CA 1
ATOM 663 C C . ALA A 1 80 ? 10.201 -7.137 5.294 1.00 93.44 80 ALA A C 1
ATOM 665 O O . ALA A 1 80 ? 11.362 -6.988 4.923 1.00 93.44 80 ALA A O 1
ATOM 666 N N . VAL A 1 81 ? 9.262 -7.685 4.513 1.00 91.75 81 VAL A N 1
ATOM 667 C CA . VAL A 1 81 ? 9.540 -8.165 3.149 1.00 91.75 81 VAL A CA 1
ATOM 668 C C . VAL A 1 81 ? 9.917 -7.004 2.225 1.00 91.75 81 VAL A C 1
ATOM 670 O O . VAL A 1 81 ? 10.951 -7.069 1.565 1.00 91.75 81 VAL A O 1
ATOM 673 N N . ALA A 1 82 ? 9.151 -5.909 2.234 1.00 89.94 82 ALA A N 1
ATOM 674 C CA . ALA A 1 82 ? 9.398 -4.761 1.359 1.00 89.94 82 ALA A CA 1
ATOM 675 C C . ALA A 1 82 ? 10.782 -4.123 1.583 1.00 89.94 82 ALA A C 1
ATOM 677 O O . ALA A 1 82 ? 11.480 -3.747 0.642 1.00 89.94 82 ALA A O 1
ATOM 678 N N . THR A 1 83 ? 11.217 -4.014 2.842 1.00 87.19 83 THR A N 1
ATOM 679 C CA . THR A 1 83 ? 12.510 -3.396 3.183 1.00 87.19 83 THR A CA 1
ATOM 680 C C . THR A 1 83 ? 13.716 -4.307 2.948 1.00 87.19 83 THR A C 1
ATOM 682 O O . THR A 1 83 ? 14.825 -3.792 2.814 1.00 87.19 83 THR A O 1
ATOM 685 N N . ALA A 1 84 ? 13.526 -5.627 2.851 1.00 84.06 84 ALA A N 1
ATOM 686 C CA . ALA A 1 84 ? 14.611 -6.576 2.602 1.00 84.06 84 ALA A CA 1
ATOM 687 C C . ALA A 1 84 ? 15.210 -6.456 1.186 1.00 84.06 84 ALA A C 1
ATOM 689 O O . ALA A 1 84 ? 16.410 -6.664 1.019 1.00 84.06 84 ALA A O 1
ATOM 690 N N . GLY A 1 85 ? 14.397 -6.102 0.182 1.00 67.69 85 GLY A N 1
ATOM 691 C CA . GLY A 1 85 ? 14.815 -6.041 -1.228 1.00 67.69 85 GLY A CA 1
ATOM 692 C C . GLY A 1 85 ? 15.159 -4.644 -1.758 1.00 67.69 85 GLY A C 1
ATOM 693 O O . GLY A 1 85 ? 15.928 -4.518 -2.709 1.00 67.69 85 GLY A O 1
ATOM 694 N N . HIS A 1 86 ? 14.642 -3.572 -1.143 1.00 69.69 86 HIS A N 1
ATOM 695 C CA . HIS A 1 86 ? 14.616 -2.252 -1.783 1.00 69.69 86 HIS A CA 1
ATOM 696 C C . HIS A 1 86 ? 15.107 -1.099 -0.896 1.00 69.69 86 HIS A C 1
ATOM 698 O O . HIS A 1 86 ? 14.591 -0.836 0.189 1.00 69.69 86 HIS A O 1
ATOM 704 N N . ARG A 1 87 ? 16.035 -0.278 -1.426 1.00 67.56 87 ARG A N 1
ATOM 705 C CA . ARG A 1 87 ? 16.528 0.948 -0.751 1.00 67.56 87 ARG A CA 1
ATOM 706 C C . ARG A 1 87 ? 15.450 2.023 -0.543 1.00 67.56 87 ARG A C 1
ATOM 708 O O . ARG A 1 87 ? 15.653 2.928 0.268 1.00 67.56 87 ARG A O 1
ATOM 715 N N . ARG A 1 88 ? 14.343 1.983 -1.296 1.00 82.81 88 ARG A N 1
ATOM 716 C CA . ARG A 1 88 ? 13.227 2.945 -1.202 1.00 82.81 88 ARG A CA 1
ATOM 717 C C . ARG A 1 88 ? 11.866 2.246 -1.132 1.00 82.81 88 ARG A C 1
ATOM 719 O O . ARG A 1 88 ? 10.924 2.653 -1.809 1.00 82.81 88 ARG A O 1
ATOM 726 N N . ALA A 1 89 ? 11.772 1.217 -0.296 1.00 85.38 89 ALA A N 1
ATOM 727 C CA . ALA A 1 89 ? 10.504 0.563 -0.002 1.00 85.38 89 ALA A CA 1
ATOM 728 C C . ALA A 1 89 ? 9.476 1.562 0.580 1.00 85.38 89 ALA A C 1
ATOM 730 O O . ALA A 1 89 ? 9.839 2.405 1.416 1.00 85.38 89 ALA A O 1
ATOM 731 N N . PRO A 1 90 ? 8.201 1.511 0.151 1.00 90.12 90 PRO A N 1
ATOM 732 C CA . PRO A 1 90 ? 7.145 2.281 0.788 1.00 90.12 90 PRO A CA 1
ATOM 733 C C . PRO A 1 90 ? 6.864 1.739 2.194 1.00 90.12 90 PRO A C 1
ATOM 735 O O . PRO A 1 90 ? 7.013 0.553 2.467 1.00 90.12 90 PRO A O 1
ATOM 738 N N . ILE A 1 91 ? 6.390 2.609 3.085 1.00 93.38 91 ILE A N 1
ATOM 739 C CA . ILE A 1 91 ? 5.812 2.169 4.357 1.00 93.38 91 ILE A CA 1
ATOM 740 C C . ILE A 1 91 ? 4.374 1.743 4.080 1.00 93.38 91 ILE A C 1
ATOM 742 O O . ILE A 1 91 ? 3.572 2.557 3.607 1.00 93.38 91 ILE A O 1
ATOM 746 N N . ILE A 1 92 ? 4.050 0.495 4.397 1.00 96.12 92 ILE A N 1
ATOM 747 C CA . ILE A 1 92 ? 2.727 -0.088 4.186 1.00 96.12 92 ILE A CA 1
ATOM 748 C C . ILE A 1 92 ? 1.970 -0.069 5.513 1.00 96.12 92 ILE A C 1
ATOM 750 O O . ILE A 1 92 ? 2.435 -0.616 6.510 1.00 96.12 92 ILE A O 1
ATOM 754 N N . LEU A 1 93 ? 0.805 0.569 5.538 1.00 98.12 93 LEU A N 1
ATOM 755 C CA . LEU A 1 93 ? -0.158 0.473 6.632 1.00 98.12 93 LEU A CA 1
ATOM 756 C C . LEU A 1 93 ? -1.298 -0.467 6.247 1.00 98.12 93 LEU A C 1
ATOM 758 O O . LEU A 1 93 ? -1.598 -0.620 5.063 1.00 98.12 93 LEU A O 1
ATOM 762 N N . VAL A 1 94 ? -1.944 -1.065 7.243 1.00 98.44 94 VAL A N 1
ATOM 763 C CA . VAL A 1 94 ? -3.130 -1.900 7.054 1.00 98.44 94 VAL A CA 1
ATOM 764 C C . VAL A 1 94 ? -4.230 -1.445 8.004 1.00 98.44 94 VAL A C 1
ATOM 766 O O . VAL A 1 94 ? -4.020 -1.370 9.214 1.00 98.44 94 VAL A O 1
ATOM 769 N N . GLU A 1 95 ? -5.422 -1.184 7.473 1.00 97.06 95 GLU A N 1
ATOM 770 C CA . GLU A 1 95 ? -6.588 -0.797 8.269 1.00 97.06 95 GLU A CA 1
ATOM 771 C C . GLU A 1 95 ? -7.863 -1.526 7.826 1.00 97.06 95 GLU A C 1
ATOM 773 O O . GLU A 1 95 ? -8.112 -1.746 6.640 1.00 97.06 95 GLU A O 1
ATOM 778 N N . ASN A 1 96 ? -8.723 -1.858 8.786 1.00 97.69 96 ASN A N 1
ATOM 779 C CA . ASN A 1 96 ? -10.076 -2.313 8.491 1.00 97.69 96 ASN A CA 1
ATOM 780 C C . ASN A 1 96 ? -11.047 -1.786 9.547 1.00 97.69 96 ASN A C 1
ATOM 782 O O . ASN A 1 96 ? -11.128 -2.300 10.661 1.00 97.69 96 ASN A O 1
ATOM 786 N N . GLU A 1 97 ? -11.814 -0.772 9.165 1.00 95.44 97 GLU A N 1
ATOM 787 C CA . GLU A 1 97 ? -12.849 -0.145 9.991 1.00 95.44 97 GLU A CA 1
ATOM 788 C C . GLU A 1 97 ? -14.261 -0.400 9.430 1.00 95.44 97 GLU A C 1
ATOM 790 O O . GLU A 1 97 ? -15.208 0.285 9.806 1.00 95.44 97 GLU A O 1
ATOM 795 N N . VAL A 1 98 ? -14.403 -1.378 8.529 1.00 95.06 98 VAL A N 1
ATOM 796 C CA . VAL A 1 98 ? -15.660 -1.689 7.828 1.00 95.06 98 VAL A CA 1
ATOM 797 C C . VAL A 1 98 ? -16.269 -2.984 8.348 1.00 95.06 98 VAL A C 1
ATOM 799 O O . VAL A 1 98 ? -17.437 -3.010 8.718 1.00 95.06 98 VAL A O 1
ATOM 802 N N . ASP A 1 99 ? -15.474 -4.050 8.405 1.00 95.19 99 ASP A N 1
ATOM 803 C CA . ASP A 1 99 ? -15.929 -5.385 8.787 1.00 95.19 99 ASP A CA 1
ATOM 804 C C . ASP A 1 99 ? -14.895 -6.088 9.689 1.00 95.19 99 ASP A C 1
ATOM 806 O O . ASP A 1 99 ? -13.969 -5.460 10.222 1.00 95.19 99 ASP A O 1
ATOM 810 N N . LEU A 1 100 ? -15.086 -7.391 9.914 1.00 97.12 100 LEU A N 1
ATOM 811 C CA . LEU A 1 100 ? -14.213 -8.241 10.728 1.00 97.12 100 LEU A CA 1
ATOM 812 C C . LEU A 1 100 ? -13.201 -9.050 9.900 1.00 97.12 100 LEU A C 1
ATOM 814 O O . LEU A 1 100 ? -12.529 -9.921 10.449 1.00 97.12 100 LEU A O 1
ATOM 818 N N . GLN A 1 101 ? -13.045 -8.776 8.598 1.00 97.31 101 GLN A N 1
ATOM 819 C CA . GLN A 1 101 ? -12.100 -9.522 7.772 1.00 97.31 101 GLN A CA 1
ATOM 820 C C . GLN A 1 101 ? -10.651 -9.235 8.194 1.00 97.31 101 GLN A C 1
ATOM 822 O O . GLN A 1 101 ? -10.213 -8.081 8.255 1.00 97.31 101 GLN A O 1
ATOM 827 N N . GLY A 1 102 ? -9.914 -10.298 8.515 1.00 97.44 102 GLY A N 1
ATOM 828 C CA . GLY A 1 102 ? -8.483 -10.253 8.810 1.00 97.44 102 GLY A CA 1
ATOM 829 C C . GLY A 1 102 ? -7.615 -10.244 7.544 1.00 97.44 102 GLY A C 1
ATOM 830 O O . GLY A 1 102 ? -8.134 -10.054 6.442 1.00 97.44 102 GLY A O 1
ATOM 831 N N . PRO A 1 103 ? -6.296 -10.457 7.690 1.00 97.19 103 PRO A N 1
ATOM 832 C CA . PRO A 1 103 ? -5.398 -10.645 6.555 1.00 97.19 103 PRO A CA 1
ATOM 833 C C . PRO A 1 103 ? -5.908 -11.726 5.583 1.00 97.19 103 PRO A C 1
ATOM 835 O O . PRO A 1 103 ? -6.534 -12.692 6.034 1.00 97.19 103 PRO A O 1
ATOM 838 N N . PRO A 1 104 ? -5.649 -11.594 4.272 1.00 95.50 104 PRO A N 1
ATOM 839 C CA . PRO A 1 104 ? -5.924 -12.663 3.312 1.00 95.50 104 PRO A CA 1
ATOM 840 C C . PRO A 1 104 ? -5.153 -13.940 3.692 1.00 95.50 104 PRO A C 1
ATOM 842 O O . PRO A 1 104 ? -3.999 -13.852 4.107 1.00 95.50 104 PRO A O 1
ATOM 845 N N . GLN A 1 105 ? -5.795 -15.109 3.579 1.00 88.88 105 GLN A N 1
ATOM 846 C CA . GLN A 1 105 ? -5.208 -16.391 4.007 1.00 88.88 105 GLN A CA 1
ATOM 847 C C . GLN A 1 105 ? -4.220 -16.955 2.976 1.00 88.88 105 GLN A C 1
ATOM 849 O O . GLN A 1 105 ? -3.148 -17.410 3.358 1.00 88.88 105 GLN A O 1
ATOM 854 N N . ASP A 1 106 ? -4.526 -16.814 1.684 1.00 91.12 106 ASP A N 1
ATOM 855 C CA . ASP A 1 106 ? -3.752 -17.408 0.584 1.00 91.12 106 ASP A CA 1
ATOM 856 C C . ASP A 1 106 ? -3.050 -16.338 -0.261 1.00 91.12 106 ASP A C 1
ATOM 858 O O . ASP A 1 106 ? -3.142 -16.308 -1.486 1.00 91.12 106 ASP A O 1
ATOM 862 N N . PHE A 1 107 ? -2.389 -15.390 0.403 1.00 92.25 107 PHE A N 1
ATOM 863 C CA . PHE A 1 107 ? -1.653 -14.324 -0.269 1.00 92.25 107 PHE A CA 1
ATOM 864 C C . PHE A 1 107 ? -0.238 -14.211 0.283 1.00 92.25 107 PHE A C 1
ATOM 866 O O . PHE A 1 107 ? -0.034 -13.884 1.455 1.00 92.25 107 PHE A O 1
ATOM 873 N N . ILE A 1 108 ? 0.740 -14.427 -0.593 1.00 90.94 108 ILE A N 1
ATOM 874 C CA . ILE A 1 108 ? 2.158 -14.252 -0.293 1.00 90.94 108 ILE A CA 1
ATOM 875 C C . ILE A 1 108 ? 2.608 -12.952 -0.945 1.00 90.94 108 ILE A C 1
ATOM 877 O O . ILE A 1 108 ? 2.612 -12.815 -2.166 1.00 90.94 108 ILE A O 1
ATOM 881 N N . TYR A 1 109 ? 2.986 -11.985 -0.115 1.00 91.38 109 TYR A N 1
ATOM 882 C CA . TYR A 1 109 ? 3.499 -10.719 -0.609 1.00 91.38 109 TYR A CA 1
ATOM 883 C C . TYR A 1 109 ? 4.869 -10.911 -1.260 1.00 91.38 109 TYR A C 1
ATOM 885 O O . TYR A 1 109 ? 5.748 -11.570 -0.699 1.00 91.38 109 TYR A O 1
ATOM 893 N N . THR A 1 110 ? 5.061 -10.311 -2.431 1.00 90.06 110 THR A N 1
ATOM 894 C CA . THR A 1 110 ? 6.324 -10.375 -3.155 1.00 90.06 110 THR A CA 1
ATOM 895 C C . THR A 1 110 ? 6.677 -9.041 -3.795 1.00 90.06 110 THR A C 1
ATOM 897 O O . THR A 1 110 ? 5.795 -8.251 -4.114 1.00 90.06 110 THR A O 1
ATOM 900 N N . GLU A 1 111 ? 7.976 -8.801 -3.943 1.00 87.19 111 GLU A N 1
ATOM 901 C CA . GLU A 1 111 ? 8.551 -7.579 -4.513 1.00 87.19 111 GLU A CA 1
ATOM 902 C C . GLU A 1 111 ? 9.070 -7.794 -5.944 1.00 87.19 111 GLU A C 1
ATOM 904 O O . GLU A 1 111 ? 9.338 -6.822 -6.637 1.00 87.19 111 GLU A O 1
ATOM 909 N N . ASP A 1 112 ? 9.178 -9.050 -6.392 1.00 86.94 112 ASP A N 1
ATOM 910 C CA . ASP A 1 112 ? 9.763 -9.435 -7.678 1.00 86.94 112 ASP A CA 1
ATOM 911 C C . ASP A 1 112 ? 8.853 -10.424 -8.414 1.00 86.94 112 ASP A C 1
ATOM 913 O O . ASP A 1 112 ? 8.085 -11.166 -7.791 1.00 86.94 112 ASP A O 1
ATOM 917 N N . TYR A 1 113 ? 8.995 -10.499 -9.739 1.00 91.00 113 TYR A N 1
ATOM 918 C CA . TYR A 1 113 ? 8.351 -11.542 -10.536 1.00 91.00 113 TYR A CA 1
ATOM 919 C C . TYR A 1 113 ? 8.778 -12.947 -10.085 1.00 91.00 113 TYR A C 1
ATOM 921 O O . TYR A 1 113 ? 9.955 -13.211 -9.818 1.00 91.00 113 TYR A O 1
ATOM 929 N N . LYS A 1 114 ? 7.815 -13.868 -10.031 1.00 91.44 114 LYS A N 1
ATOM 930 C CA . LYS A 1 114 ? 8.035 -15.292 -9.757 1.00 91.44 114 LYS A CA 1
ATOM 931 C C . LYS A 1 114 ? 7.883 -16.070 -11.055 1.00 91.44 114 LYS A C 1
ATOM 933 O O . LYS A 1 114 ? 6.775 -16.313 -11.507 1.00 91.44 114 LYS A O 1
ATOM 938 N N . LEU A 1 115 ? 9.010 -16.412 -11.667 1.00 92.69 115 LEU A N 1
ATOM 939 C CA . LEU A 1 115 ? 9.030 -17.096 -12.958 1.00 92.69 115 LEU A CA 1
ATOM 940 C C . LEU A 1 115 ? 8.551 -18.542 -12.803 1.00 92.69 115 LEU A C 1
ATOM 942 O O . LEU A 1 115 ? 9.105 -19.294 -11.995 1.00 92.69 115 LEU A O 1
ATOM 946 N N . GLY A 1 116 ? 7.544 -18.923 -13.581 1.00 92.38 116 GLY A N 1
ATOM 947 C CA . GLY A 1 116 ? 7.066 -20.292 -13.676 1.00 92.38 116 GLY A CA 1
ATOM 948 C C . GLY A 1 116 ? 8.007 -21.203 -14.478 1.00 92.38 116 GLY A C 1
ATOM 949 O O . GLY A 1 116 ? 8.912 -20.737 -15.181 1.00 92.38 116 GLY A O 1
ATOM 950 N N . PRO A 1 117 ? 7.808 -22.533 -14.404 1.00 93.62 117 PRO A N 1
ATOM 951 C CA . PRO A 1 117 ? 8.567 -23.485 -15.208 1.00 93.62 117 PRO A CA 1
ATOM 952 C C . PRO A 1 117 ? 8.468 -23.172 -16.709 1.00 93.62 117 PRO A C 1
ATOM 954 O O . PRO A 1 117 ? 7.374 -23.051 -17.251 1.00 93.62 117 PRO A O 1
ATOM 957 N N . GLY A 1 118 ? 9.616 -23.078 -17.386 1.00 90.94 118 GLY A N 1
ATOM 958 C CA . GLY A 1 118 ? 9.692 -22.819 -18.831 1.00 90.94 118 GLY A CA 1
ATOM 959 C C . GLY A 1 118 ? 9.726 -21.341 -19.237 1.00 90.94 118 GLY A C 1
ATOM 960 O O . GLY A 1 118 ? 9.861 -21.058 -20.425 1.00 90.94 118 GLY A O 1
ATOM 961 N N . VAL A 1 119 ? 9.649 -20.400 -18.290 1.00 90.31 119 VAL A N 1
ATOM 962 C CA . VAL A 1 119 ? 9.826 -18.967 -18.569 1.00 90.31 119 VAL A CA 1
ATOM 963 C C . VAL A 1 119 ? 11.306 -18.598 -18.476 1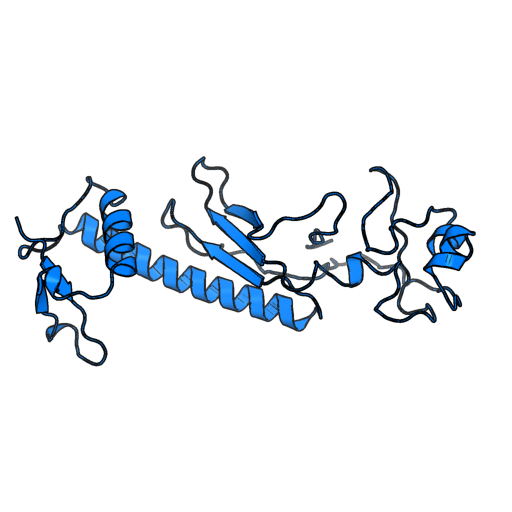.00 90.31 119 VAL A C 1
ATOM 965 O O . VAL A 1 119 ? 11.900 -18.603 -17.398 1.00 90.31 119 VAL A O 1
ATOM 968 N N . GLU A 1 120 ? 11.908 -18.241 -19.611 1.00 87.75 120 GLU A N 1
ATOM 969 C CA . GLU A 1 120 ? 13.292 -17.766 -19.676 1.00 87.75 120 GLU A CA 1
ATOM 970 C C . GLU A 1 120 ? 13.346 -16.237 -19.765 1.00 87.75 120 GLU A C 1
ATOM 972 O O . GLU A 1 120 ? 12.760 -15.620 -20.655 1.00 87.75 120 GLU A O 1
ATOM 977 N N . VAL A 1 121 ? 14.094 -15.605 -18.857 1.00 85.12 121 VAL A N 1
ATOM 978 C CA . VAL A 1 121 ? 14.372 -14.166 -18.933 1.00 85.12 121 VAL A CA 1
ATOM 979 C C . VAL A 1 121 ? 15.616 -13.957 -19.777 1.00 85.12 121 VAL A C 1
ATOM 981 O O . VAL A 1 121 ? 16.703 -14.395 -19.404 1.00 85.12 121 VAL A O 1
ATOM 984 N N . THR A 1 122 ? 15.483 -13.238 -20.890 1.00 83.00 122 THR A N 1
ATOM 985 C CA . THR A 1 122 ? 16.643 -12.842 -21.690 1.00 83.00 122 THR A CA 1
ATOM 986 C C . THR A 1 122 ? 17.475 -11.815 -20.913 1.00 83.00 122 THR A C 1
ATOM 988 O O . THR A 1 122 ? 16.995 -10.705 -20.659 1.00 83.00 122 THR A O 1
ATOM 991 N N . PRO A 1 123 ? 18.721 -12.135 -20.517 1.00 80.12 123 PRO A N 1
ATOM 992 C CA . PRO A 1 123 ? 19.552 -11.190 -19.794 1.00 80.12 123 PRO A CA 1
ATOM 993 C C . PRO A 1 123 ? 19.941 -10.030 -20.710 1.00 80.12 123 PRO A C 1
ATOM 995 O O . PRO A 1 123 ? 20.272 -10.212 -21.882 1.00 80.12 123 PRO A O 1
ATOM 998 N N . VAL A 1 124 ? 19.952 -8.817 -20.160 1.00 81.19 124 VAL A N 1
ATOM 999 C CA . VAL A 1 124 ? 20.379 -7.643 -20.922 1.00 81.19 124 VAL A CA 1
ATOM 1000 C C . VAL A 1 124 ? 21.889 -7.718 -21.158 1.00 81.19 124 VAL A C 1
ATOM 1002 O O . VAL A 1 124 ? 22.681 -7.717 -20.211 1.00 81.19 124 VAL A O 1
ATOM 1005 N N . ALA A 1 125 ? 22.287 -7.799 -22.427 1.00 81.38 125 ALA A N 1
ATOM 1006 C CA . ALA A 1 125 ? 23.680 -8.017 -22.815 1.00 81.38 125 ALA A CA 1
ATOM 1007 C C . ALA A 1 125 ? 24.533 -6.738 -22.794 1.00 81.38 125 ALA A C 1
ATOM 1009 O O . ALA A 1 125 ? 25.744 -6.815 -22.602 1.00 81.38 125 ALA A O 1
ATOM 1010 N N . VAL A 1 126 ? 23.917 -5.563 -22.973 1.00 89.38 126 VAL A N 1
ATOM 1011 C CA . VAL A 1 126 ? 24.634 -4.301 -23.215 1.00 89.38 126 VAL A CA 1
ATOM 1012 C C . VAL A 1 126 ? 24.106 -3.184 -22.313 1.00 89.38 126 VAL A C 1
ATOM 1014 O O . VAL A 1 126 ? 22.920 -3.127 -21.975 1.00 89.38 126 VAL A O 1
ATOM 1017 N N . GLY A 1 127 ? 24.996 -2.281 -21.916 1.00 94.25 127 GLY A N 1
ATOM 1018 C CA . GLY A 1 127 ? 24.664 -1.061 -21.189 1.00 94.25 127 GLY A CA 1
ATOM 1019 C C . GLY A 1 127 ? 25.328 0.157 -21.820 1.00 94.25 127 GLY A C 1
ATOM 1020 O O . GLY A 1 127 ? 26.174 0.027 -22.698 1.00 94.25 127 GLY A O 1
ATOM 1021 N N . CYS A 1 128 ? 24.934 1.353 -21.388 1.00 95.19 128 CYS A N 1
ATOM 1022 C CA . CYS A 1 128 ? 25.550 2.586 -21.869 1.00 95.19 128 CYS A CA 1
ATOM 1023 C C . CYS A 1 128 ? 26.864 2.903 -21.138 1.00 95.19 128 CYS A C 1
ATOM 1025 O O . CYS A 1 128 ? 26.999 2.644 -19.939 1.00 95.19 128 CYS A O 1
ATOM 1027 N N . GLU A 1 129 ? 27.762 3.604 -21.825 1.00 95.50 129 GLU A N 1
ATOM 1028 C CA . GLU A 1 129 ? 29.018 4.145 -21.278 1.00 95.50 129 GLU A CA 1
ATOM 1029 C C . GLU A 1 129 ? 28.918 5.645 -20.935 1.00 95.50 129 GLU A C 1
ATOM 1031 O O . GLU A 1 129 ? 29.924 6.326 -20.742 1.00 95.50 129 GLU A O 1
ATOM 1036 N N . CYS A 1 130 ? 27.693 6.177 -20.860 1.00 96.25 130 CYS A N 1
ATOM 1037 C CA . CYS A 1 130 ? 27.450 7.596 -20.620 1.00 96.25 130 CYS A CA 1
ATOM 1038 C C . CYS A 1 130 ? 28.105 8.091 -19.326 1.00 96.25 130 CYS A C 1
ATOM 1040 O O . CYS A 1 130 ? 27.938 7.489 -18.260 1.00 96.25 130 CYS A O 1
ATOM 1042 N N . ARG A 1 131 ? 28.720 9.274 -19.396 1.00 94.25 131 ARG A N 1
ATOM 1043 C CA . ARG A 1 131 ? 29.147 10.046 -18.221 1.00 94.25 131 ARG A CA 1
ATOM 1044 C C . ARG A 1 131 ? 27.974 10.819 -17.626 1.00 94.25 131 ARG A C 1
ATOM 1046 O O . ARG A 1 131 ? 27.852 10.915 -16.409 1.00 94.25 131 ARG A O 1
ATOM 1053 N N . ASP A 1 132 ? 27.084 11.320 -18.483 1.00 95.88 132 ASP A N 1
ATOM 1054 C CA . ASP A 1 132 ? 25.848 11.997 -18.103 1.00 95.88 132 ASP A CA 1
ATOM 1055 C C . ASP A 1 132 ? 24.665 11.478 -18.935 1.00 95.88 132 ASP A C 1
ATOM 1057 O O . ASP A 1 132 ? 24.347 11.971 -20.020 1.00 95.88 132 ASP A O 1
ATOM 1061 N N . CYS A 1 133 ? 23.949 10.498 -18.376 1.00 96.56 133 CYS A N 1
ATOM 1062 C CA . CYS A 1 133 ? 22.760 9.921 -19.005 1.00 96.56 133 CYS A CA 1
ATOM 1063 C C . CYS A 1 133 ? 21.640 10.947 -19.256 1.00 96.56 133 CYS A C 1
ATOM 1065 O O . CYS A 1 133 ? 20.796 10.697 -20.113 1.00 96.56 133 CYS A O 1
ATOM 1067 N N . TRP A 1 134 ? 21.596 12.081 -18.540 1.00 95.81 134 TRP A N 1
ATOM 1068 C CA . TRP A 1 134 ? 20.601 13.125 -18.800 1.00 95.81 134 TRP A CA 1
ATOM 1069 C C . TRP A 1 134 ? 20.881 13.832 -20.122 1.00 95.81 134 TRP A C 1
ATOM 1071 O O . TRP A 1 134 ? 19.999 13.943 -20.974 1.00 95.81 134 TRP A O 1
ATOM 1081 N N . GLN A 1 135 ? 22.110 14.318 -20.294 1.00 95.38 135 GLN A N 1
ATOM 1082 C CA . GLN A 1 135 ? 22.485 15.103 -21.467 1.00 95.38 135 GLN A CA 1
ATOM 1083 C C . GLN A 1 135 ? 22.676 14.216 -22.698 1.00 95.38 135 GLN A C 1
ATOM 1085 O O . GLN A 1 135 ? 22.175 14.539 -23.775 1.00 95.38 135 GLN A O 1
ATOM 1090 N N . GLU A 1 136 ? 23.351 13.077 -22.542 1.00 95.50 136 GLU A N 1
ATOM 1091 C CA . GLU A 1 136 ? 23.620 12.132 -23.632 1.00 95.50 136 GLU A CA 1
ATOM 1092 C C . GLU A 1 136 ? 22.353 11.381 -24.056 1.00 95.50 136 GLU A C 1
ATOM 1094 O O . GLU A 1 136 ? 22.095 11.208 -25.247 1.00 95.50 136 GLU A O 1
ATOM 1099 N N . GLY A 1 137 ? 21.489 11.018 -23.102 1.00 91.62 137 GLY A N 1
ATOM 1100 C CA . GLY A 1 137 ? 20.223 10.349 -23.395 1.00 91.62 137 GLY A CA 1
ATOM 1101 C C . GLY A 1 137 ? 19.266 11.196 -24.231 1.00 91.62 137 GLY A C 1
ATOM 1102 O O . GLY A 1 137 ? 18.578 10.664 -25.099 1.00 91.62 137 GLY A O 1
ATOM 1103 N N . ARG A 1 138 ? 19.275 12.525 -24.061 1.00 86.62 138 ARG A N 1
ATOM 1104 C CA . ARG A 1 138 ? 18.491 13.454 -24.898 1.00 86.62 138 ARG A CA 1
ATOM 1105 C C . ARG A 1 138 ? 19.006 13.574 -26.332 1.00 86.62 138 ARG A C 1
ATOM 1107 O O . ARG A 1 138 ? 18.248 14.012 -27.192 1.00 86.62 138 ARG A O 1
ATOM 1114 N N . LYS A 1 139 ? 20.261 13.191 -26.580 1.00 91.06 139 LYS A N 1
ATOM 1115 C CA . LYS A 1 139 ? 20.864 13.092 -27.918 1.00 91.06 139 LYS A CA 1
ATOM 1116 C C . LYS A 1 139 ? 20.701 11.696 -28.533 1.00 91.06 139 LYS A C 1
ATOM 1118 O O . LYS A 1 139 ? 21.169 11.471 -29.640 1.00 91.06 139 LYS A O 1
ATOM 1123 N N . GLY A 1 140 ? 20.049 10.769 -27.824 1.00 90.94 140 GLY A N 1
ATOM 1124 C CA . GLY A 1 140 ? 19.867 9.385 -28.264 1.00 90.94 140 GLY A CA 1
ATOM 1125 C C . GLY A 1 140 ? 21.048 8.458 -27.958 1.00 90.94 140 GLY A C 1
ATOM 1126 O O . GLY A 1 140 ? 21.048 7.322 -28.412 1.00 90.94 140 GLY A O 1
ATOM 1127 N N . TRP A 1 141 ? 22.035 8.887 -27.167 1.00 92.75 141 TRP A N 1
ATOM 1128 C CA . TRP A 1 141 ? 23.256 8.105 -26.897 1.00 92.75 141 TRP A CA 1
ATOM 1129 C C . TRP A 1 141 ? 23.210 7.281 -25.601 1.00 92.75 141 TRP A C 1
ATOM 1131 O O . TRP A 1 141 ? 24.230 6.803 -25.124 1.00 92.75 141 TRP A O 1
ATOM 1141 N N . CYS A 1 142 ? 22.023 7.099 -25.020 1.00 95.88 142 CYS A N 1
ATOM 1142 C CA . CYS A 1 142 ? 21.801 6.248 -23.847 1.00 95.88 142 CYS A CA 1
ATOM 1143 C C . CYS A 1 142 ? 20.936 5.029 -24.223 1.00 95.88 142 CYS A C 1
ATOM 1145 O O . CYS A 1 142 ? 20.456 4.933 -25.351 1.00 95.88 142 CYS A O 1
ATOM 1147 N N . CYS A 1 143 ? 20.690 4.119 -23.274 1.00 95.50 143 CYS A N 1
ATOM 1148 C CA . CYS A 1 143 ? 19.952 2.864 -23.486 1.00 95.50 143 CYS A CA 1
ATOM 1149 C C . CYS A 1 143 ? 18.631 3.010 -24.271 1.00 95.50 143 CYS A C 1
ATOM 1151 O O . CYS A 1 143 ? 18.403 2.193 -25.166 1.00 95.50 143 CYS A O 1
ATOM 1153 N N . PRO A 1 144 ? 17.786 4.039 -24.022 1.00 94.25 144 PRO A N 1
ATOM 1154 C CA . PRO A 1 144 ? 16.595 4.253 -24.835 1.00 94.25 144 PRO A CA 1
ATOM 1155 C C . PRO A 1 144 ? 16.930 4.448 -26.313 1.00 94.25 144 PRO A C 1
ATOM 1157 O O . PRO A 1 144 ? 16.389 3.740 -27.153 1.00 94.25 144 PRO A O 1
ATOM 1160 N N . GLY A 1 145 ? 17.866 5.344 -26.635 1.00 91.62 145 GLY A N 1
ATOM 1161 C CA . GLY A 1 145 ? 18.192 5.678 -28.022 1.00 91.62 145 GLY A CA 1
ATOM 1162 C C . GLY A 1 145 ? 18.870 4.534 -28.775 1.00 91.62 145 GLY A C 1
ATOM 1163 O O . GLY A 1 145 ? 18.540 4.305 -29.934 1.00 91.62 145 GLY A O 1
ATOM 1164 N N . ALA A 1 146 ? 19.706 3.741 -28.094 1.00 87.38 146 ALA A N 1
ATOM 1165 C CA . ALA A 1 146 ? 20.268 2.502 -28.646 1.00 87.38 146 ALA A CA 1
ATOM 1166 C C . ALA A 1 146 ? 19.187 1.474 -29.034 1.00 87.38 146 ALA A C 1
ATOM 1168 O O . ALA A 1 146 ? 19.400 0.657 -29.922 1.00 87.38 146 ALA A O 1
ATOM 1169 N N . SER A 1 147 ? 18.016 1.545 -28.395 1.00 84.19 147 SER A N 1
ATOM 1170 C CA . SER A 1 147 ? 16.848 0.708 -28.692 1.00 84.19 147 SER A CA 1
ATOM 1171 C C . SER A 1 147 ? 15.801 1.442 -29.544 1.00 84.19 147 SER A C 1
ATOM 1173 O O . SER A 1 147 ? 14.632 1.068 -29.516 1.00 84.19 147 SER A O 1
ATOM 1175 N N . CYS A 1 148 ? 16.178 2.534 -30.222 1.00 90.12 148 CYS A N 1
ATOM 1176 C CA . CYS A 1 148 ? 15.281 3.411 -30.988 1.00 90.12 148 CYS A CA 1
ATOM 1177 C C . CYS A 1 148 ? 14.082 3.962 -30.185 1.00 90.12 148 CYS A C 1
ATOM 1179 O O . CYS A 1 148 ? 13.032 4.272 -30.744 1.00 90.12 148 CYS A O 1
ATOM 1181 N N . ASN A 1 149 ? 14.244 4.113 -28.869 1.00 92.25 149 ASN A N 1
ATOM 1182 C CA . ASN A 1 149 ? 13.238 4.611 -27.937 1.00 92.25 149 ASN A CA 1
ATOM 1183 C C . ASN A 1 149 ? 13.593 5.997 -27.378 1.00 92.25 149 ASN A C 1
ATOM 1185 O O . ASN A 1 149 ? 14.748 6.429 -27.345 1.00 92.25 149 ASN A O 1
ATOM 1189 N N . LEU A 1 150 ? 12.572 6.706 -26.894 1.00 93.50 150 LEU A N 1
ATOM 1190 C CA . LEU A 1 150 ? 12.720 8.029 -26.289 1.00 93.50 150 LEU A CA 1
ATOM 1191 C C . LEU A 1 150 ? 13.148 7.938 -24.820 1.00 93.50 150 LEU A C 1
ATOM 1193 O O . LEU A 1 150 ? 12.720 7.055 -24.079 1.00 93.50 150 LEU A O 1
ATOM 1197 N N . PHE A 1 151 ? 13.933 8.918 -24.365 1.00 95.88 151 PHE A N 1
ATOM 1198 C CA . PHE A 1 151 ? 14.272 9.053 -22.949 1.00 95.88 151 PHE A CA 1
ATOM 1199 C C . PHE A 1 151 ? 13.010 9.320 -22.114 1.00 95.88 151 PHE A C 1
ATOM 1201 O O . PHE A 1 151 ? 12.339 10.342 -22.292 1.00 95.88 151 PHE A O 1
ATOM 1208 N N . ALA A 1 152 ? 12.685 8.407 -21.195 1.00 96.94 152 ALA A N 1
ATOM 1209 C CA . ALA A 1 152 ? 11.345 8.341 -20.617 1.00 96.94 152 ALA A CA 1
ATOM 1210 C C . ALA A 1 152 ? 11.037 9.441 -19.588 1.00 96.94 152 ALA A C 1
ATOM 1212 O O . ALA A 1 152 ? 9.879 9.834 -19.410 1.00 96.94 152 ALA A O 1
ATOM 1213 N N . TYR A 1 153 ? 12.065 9.950 -18.909 1.00 97.06 153 TYR A N 1
ATOM 1214 C CA . TYR A 1 153 ? 11.900 10.745 -17.695 1.00 97.06 153 TYR A CA 1
ATOM 1215 C C . TYR A 1 153 ? 12.334 12.202 -17.852 1.00 97.06 153 TYR A C 1
ATOM 1217 O O . TYR A 1 153 ? 13.096 12.579 -18.735 1.00 97.06 153 TYR A O 1
ATOM 1225 N N . THR A 1 154 ? 11.848 13.054 -16.956 1.00 95.56 154 THR A N 1
ATOM 1226 C CA . THR A 1 154 ? 12.468 14.347 -16.639 1.00 95.56 154 THR A CA 1
ATOM 1227 C C . THR A 1 154 ? 13.662 14.144 -15.701 1.00 95.56 154 THR A C 1
ATOM 1229 O O . THR A 1 154 ? 13.752 13.123 -15.024 1.00 95.56 154 THR A O 1
ATOM 1232 N N . GLN A 1 155 ? 14.511 15.164 -15.537 1.00 92.56 155 GLN A N 1
ATOM 1233 C CA . GLN A 1 155 ? 15.610 15.145 -14.558 1.00 92.56 155 GLN A CA 1
ATOM 1234 C C . GLN A 1 155 ? 15.121 14.899 -13.118 1.00 92.56 155 GLN A C 1
ATOM 1236 O O . GLN A 1 155 ? 15.863 14.414 -12.274 1.00 92.56 155 GLN A O 1
ATOM 1241 N N . ARG A 1 156 ? 13.848 15.213 -12.835 1.00 92.06 156 ARG A N 1
ATOM 1242 C CA . ARG A 1 156 ? 13.190 14.984 -11.539 1.00 92.06 156 ARG A CA 1
ATOM 1243 C C . ARG A 1 156 ? 12.492 13.619 -11.435 1.00 92.06 156 ARG A C 1
ATOM 1245 O O . ARG A 1 156 ? 11.717 13.421 -10.505 1.00 92.06 156 ARG A O 1
ATOM 1252 N N . GLY A 1 157 ? 12.698 12.711 -12.390 1.00 93.81 157 GLY A N 1
ATOM 1253 C CA . GLY A 1 157 ? 12.133 11.357 -12.372 1.00 93.81 157 GLY A CA 1
ATOM 1254 C C . GLY A 1 157 ? 10.638 11.271 -12.701 1.00 93.81 157 GLY A C 1
ATOM 1255 O O . GLY A 1 157 ? 9.999 10.278 -12.377 1.00 93.81 157 GLY A O 1
ATOM 1256 N N . LYS A 1 158 ? 10.052 12.307 -13.317 1.00 95.62 158 LYS A N 1
ATOM 1257 C CA . LYS A 1 158 ? 8.670 12.244 -13.829 1.00 95.62 158 LYS A CA 1
ATOM 1258 C C . LYS A 1 158 ? 8.620 11.668 -15.236 1.00 95.62 158 LYS A C 1
ATOM 1260 O O . LYS A 1 158 ? 9.398 12.126 -16.071 1.00 95.62 158 LYS A O 1
ATOM 1265 N N . LEU A 1 159 ? 7.678 10.772 -15.507 1.00 97.06 159 LEU A N 1
ATOM 1266 C CA . LEU A 1 159 ? 7.410 10.220 -16.833 1.00 97.06 159 LEU A CA 1
ATOM 1267 C C . LEU A 1 159 ? 6.948 11.315 -17.813 1.00 97.06 159 LEU A C 1
ATOM 1269 O O . LEU A 1 159 ? 6.188 12.221 -17.456 1.00 97.06 159 LEU A O 1
ATOM 1273 N N . ARG A 1 160 ? 7.430 11.235 -19.054 1.00 95.62 160 ARG A N 1
ATOM 1274 C CA . ARG A 1 160 ? 7.040 12.115 -20.169 1.00 95.62 160 ARG A CA 1
ATOM 1275 C C . ARG A 1 160 ? 6.441 11.361 -21.352 1.00 95.62 160 ARG A C 1
ATOM 1277 O O . ARG A 1 160 ? 5.870 12.001 -22.232 1.00 95.62 160 ARG A O 1
ATOM 1284 N N . LEU A 1 161 ? 6.613 10.041 -21.396 1.00 95.12 161 LEU A N 1
ATOM 1285 C CA . LEU A 1 161 ? 6.067 9.207 -22.460 1.00 95.12 161 LEU A CA 1
ATOM 1286 C C . LEU A 1 161 ? 4.550 9.098 -22.333 1.00 95.12 161 LEU A C 1
ATOM 1288 O O . LEU A 1 161 ? 3.990 9.189 -21.239 1.00 95.12 161 LEU A O 1
ATOM 1292 N N . ARG A 1 162 ? 3.897 8.894 -23.475 1.00 94.50 162 ARG A N 1
ATOM 1293 C CA . ARG A 1 162 ? 2.483 8.526 -23.534 1.00 94.50 162 ARG A CA 1
ATOM 1294 C C . ARG A 1 162 ? 2.343 7.026 -23.275 1.00 94.50 162 ARG A C 1
ATOM 1296 O O . ARG A 1 162 ? 3.281 6.267 -23.514 1.00 94.50 162 ARG A O 1
ATOM 1303 N N . ALA A 1 163 ? 1.166 6.614 -22.812 1.00 94.81 163 ALA A N 1
ATOM 1304 C CA . ALA A 1 163 ? 0.840 5.200 -22.674 1.00 94.81 163 ALA A CA 1
ATOM 1305 C C . ALA A 1 163 ? 1.007 4.467 -24.019 1.00 94.81 163 ALA A C 1
ATOM 1307 O O . ALA A 1 163 ? 0.746 5.044 -25.075 1.00 94.81 163 ALA A O 1
ATOM 1308 N N . GLY A 1 164 ? 1.460 3.213 -23.963 1.00 93.88 164 GLY A N 1
ATOM 1309 C CA . GLY A 1 164 ? 1.762 2.389 -25.139 1.00 93.88 164 GLY A CA 1
ATOM 1310 C C . GLY A 1 164 ? 3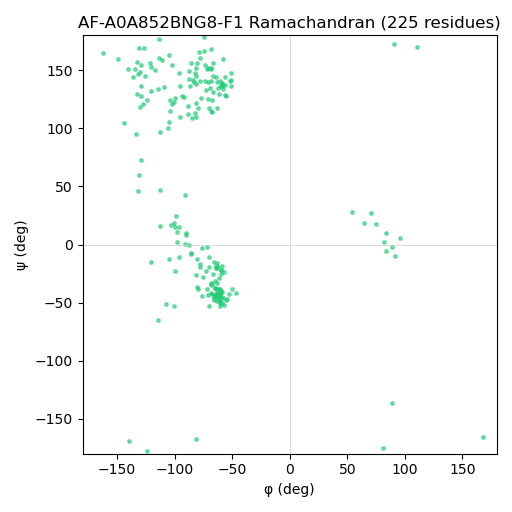.212 2.469 -25.630 1.00 93.88 164 GLY A C 1
ATOM 1311 O O . GLY A 1 164 ? 3.600 1.659 -26.463 1.00 93.88 164 GLY A O 1
ATOM 1312 N N . LEU A 1 165 ? 4.029 3.392 -25.108 1.00 94.94 165 LEU A N 1
ATOM 1313 C CA . LEU A 1 165 ? 5.467 3.432 -25.391 1.00 94.94 165 LEU A CA 1
ATOM 1314 C C . LEU A 1 165 ? 6.264 2.710 -24.296 1.00 94.94 165 LEU A C 1
ATOM 1316 O O . LEU A 1 165 ? 5.990 2.935 -23.111 1.00 94.94 165 LEU A O 1
ATOM 1320 N N . PRO A 1 166 ? 7.264 1.885 -24.657 1.00 94.75 166 PRO A N 1
ATOM 1321 C CA . PRO A 1 166 ? 8.069 1.177 -23.679 1.00 94.75 166 PRO A CA 1
ATOM 1322 C C . PRO A 1 166 ? 9.034 2.127 -22.969 1.00 94.75 166 PRO A C 1
ATOM 1324 O O . PRO A 1 166 ? 9.470 3.154 -23.494 1.00 94.75 166 PRO A O 1
ATOM 1327 N N . ILE A 1 167 ? 9.400 1.739 -21.755 1.00 96.00 167 ILE A N 1
ATOM 1328 C CA . ILE A 1 167 ? 10.437 2.388 -20.967 1.00 96.00 167 ILE A CA 1
ATOM 1329 C C . ILE A 1 167 ? 11.677 1.498 -21.027 1.00 96.00 167 ILE A C 1
ATOM 1331 O O . ILE A 1 167 ? 11.616 0.333 -20.645 1.00 96.00 167 ILE A O 1
ATOM 1335 N N . VAL A 1 168 ? 12.807 2.060 -21.457 1.00 95.12 168 VAL A N 1
ATOM 1336 C CA . VAL A 1 168 ? 14.106 1.369 -21.464 1.00 95.12 168 VAL A CA 1
ATOM 1337 C C . VAL A 1 168 ? 15.036 2.044 -20.458 1.00 95.12 168 VAL A C 1
ATOM 1339 O O . VAL A 1 168 ? 15.654 3.073 -20.740 1.00 95.12 168 VAL A O 1
ATOM 1342 N N . GLU A 1 169 ? 15.121 1.486 -19.253 1.00 96.31 169 GLU A N 1
ATOM 1343 C CA . GLU A 1 169 ? 16.002 2.006 -18.205 1.00 96.31 169 GLU A CA 1
ATOM 1344 C C . GLU A 1 169 ? 17.470 1.605 -18.414 1.00 96.31 169 GLU A C 1
ATOM 1346 O O . GLU A 1 169 ? 17.796 0.641 -19.108 1.00 96.31 169 GLU A O 1
ATOM 1351 N N . CYS A 1 170 ? 18.381 2.343 -17.775 1.00 96.62 170 CYS A N 1
ATOM 1352 C CA . CYS A 1 170 ? 19.750 1.868 -17.605 1.00 96.62 170 CYS A CA 1
ATOM 1353 C C . CYS A 1 170 ? 19.757 0.640 -16.684 1.00 96.62 170 CYS A C 1
ATOM 1355 O O . CYS A 1 170 ? 18.993 0.562 -15.725 1.00 96.62 170 CYS A O 1
ATOM 1357 N N . ASN A 1 171 ? 20.655 -0.301 -16.948 1.00 95.06 171 ASN A N 1
ATOM 1358 C CA . ASN A 1 171 ? 20.711 -1.613 -16.301 1.00 95.06 171 ASN A CA 1
ATOM 1359 C C . ASN A 1 171 ? 22.089 -1.871 -15.655 1.00 95.06 171 ASN A C 1
ATOM 1361 O O . ASN A 1 171 ? 22.957 -0.998 -15.651 1.00 95.06 171 ASN A O 1
ATOM 1365 N N . SER A 1 172 ? 22.303 -3.048 -15.069 1.00 93.31 172 SER A N 1
ATOM 1366 C CA . SER A 1 172 ? 23.550 -3.406 -14.369 1.00 93.31 172 SER A CA 1
ATOM 1367 C C . SER A 1 172 ? 24.808 -3.433 -15.252 1.00 93.31 172 SER A C 1
ATOM 1369 O O . SER A 1 172 ? 25.910 -3.384 -14.715 1.00 93.31 172 SER A O 1
ATOM 1371 N N . ARG A 1 173 ? 24.676 -3.461 -16.586 1.00 95.25 173 ARG A N 1
ATOM 1372 C CA . ARG A 1 173 ? 25.791 -3.362 -17.547 1.00 95.25 173 ARG A CA 1
ATOM 1373 C C . ARG A 1 173 ? 26.184 -1.922 -17.883 1.00 95.25 173 ARG A C 1
ATOM 1375 O O . ARG A 1 173 ? 27.156 -1.713 -18.596 1.00 95.25 173 ARG A O 1
ATOM 1382 N N . CYS A 1 174 ? 25.424 -0.925 -17.430 1.00 96.12 174 CYS A N 1
ATOM 1383 C CA . CYS A 1 174 ? 25.732 0.482 -17.694 1.00 96.12 174 CYS A CA 1
ATOM 1384 C C . CYS A 1 174 ? 26.797 1.007 -16.725 1.00 96.12 174 CYS A C 1
ATOM 1386 O O . CYS A 1 174 ? 26.739 0.709 -15.534 1.00 96.12 174 CYS A O 1
ATOM 1388 N N . GLY A 1 175 ? 27.674 1.897 -17.196 1.00 94.56 175 GLY A N 1
ATO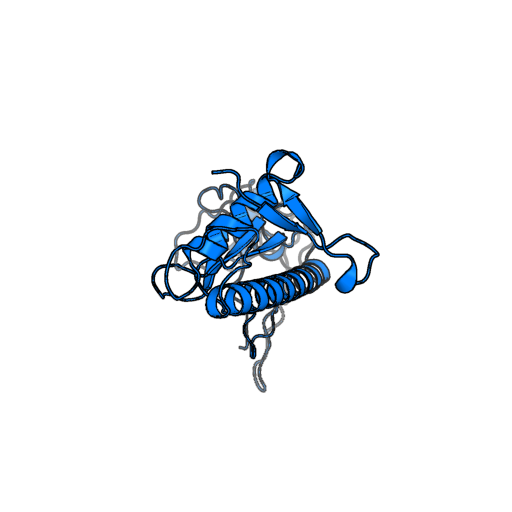M 1389 C CA . GLY A 1 175 ? 28.657 2.585 -16.344 1.00 94.56 175 GLY A CA 1
ATOM 1390 C C . GLY A 1 175 ? 28.050 3.612 -15.374 1.00 94.56 175 GLY A C 1
ATOM 1391 O O . GLY A 1 175 ? 28.729 4.104 -14.476 1.00 94.56 175 GLY A O 1
ATOM 1392 N N . CYS A 1 176 ? 26.765 3.950 -15.528 1.00 96.00 176 CYS A N 1
ATOM 1393 C CA . CYS A 1 176 ? 26.087 4.939 -14.694 1.00 96.00 176 CYS A CA 1
ATOM 1394 C C . CYS A 1 176 ? 25.580 4.354 -13.360 1.00 96.00 176 CYS A C 1
ATOM 1396 O O . CYS A 1 176 ? 25.009 3.261 -13.306 1.00 96.00 176 CYS A O 1
ATOM 1398 N N . GLY A 1 177 ? 25.726 5.126 -12.278 1.00 94.06 177 GLY A N 1
ATOM 1399 C CA . GLY A 1 177 ? 25.343 4.714 -10.923 1.00 94.06 177 GLY A CA 1
ATOM 1400 C C . GLY A 1 177 ? 23.832 4.700 -10.643 1.00 94.06 177 GLY A C 1
ATOM 1401 O O . GLY A 1 177 ? 23.009 5.081 -11.477 1.00 94.06 177 GLY A O 1
ATOM 1402 N N . GLY A 1 178 ? 23.467 4.300 -9.420 1.00 90.94 178 GLY A N 1
ATOM 1403 C CA . GLY A 1 178 ? 22.073 4.102 -8.993 1.00 90.94 178 GLY A CA 1
ATOM 1404 C C . GLY A 1 178 ? 21.193 5.359 -8.967 1.00 90.94 178 GLY A C 1
ATOM 1405 O O . GLY A 1 178 ? 19.976 5.243 -9.035 1.00 90.94 178 GLY A O 1
ATOM 1406 N N . GLU A 1 179 ? 21.776 6.561 -8.924 1.00 91.56 179 GLU A N 1
ATOM 1407 C CA . GLU A 1 179 ? 21.021 7.826 -8.988 1.00 91.56 179 GLU A CA 1
ATOM 1408 C C . GLU A 1 179 ? 20.824 8.358 -10.416 1.00 91.56 179 GLU A C 1
ATOM 1410 O O . GLU A 1 179 ? 20.305 9.461 -10.603 1.00 91.56 179 GLU A O 1
ATOM 1415 N N . CYS A 1 180 ? 21.197 7.567 -11.428 1.00 95.31 180 CYS A N 1
ATOM 1416 C CA . CYS A 1 180 ? 20.997 7.905 -12.830 1.00 95.31 180 CYS A CA 1
ATOM 1417 C C . CYS A 1 180 ? 19.532 8.326 -13.107 1.00 95.31 180 CYS A C 1
ATOM 1419 O O . CYS A 1 180 ? 18.583 7.680 -12.649 1.00 95.31 180 CYS A O 1
ATOM 1421 N N . PRO A 1 181 ? 19.306 9.403 -13.880 1.00 95.75 181 PRO A N 1
ATOM 1422 C CA . PRO A 1 181 ? 17.961 9.876 -14.215 1.00 95.75 181 PRO A CA 1
ATOM 1423 C C . PRO A 1 181 ? 17.168 8.889 -15.084 1.00 95.75 181 PRO A C 1
ATOM 1425 O O . PRO A 1 181 ? 15.951 9.023 -15.162 1.00 95.75 181 PRO A O 1
ATOM 1428 N N . ASN A 1 182 ? 17.833 7.897 -15.690 1.00 96.81 182 ASN A N 1
ATOM 1429 C CA . ASN A 1 182 ? 17.216 6.788 -16.422 1.00 96.81 182 ASN A CA 1
ATOM 1430 C C . ASN A 1 182 ? 17.099 5.496 -15.587 1.00 96.81 182 ASN A C 1
ATOM 1432 O O . ASN A 1 182 ? 17.099 4.401 -16.141 1.00 96.81 182 ASN A O 1
ATOM 1436 N N . ARG A 1 183 ? 17.076 5.621 -14.255 1.00 95.44 183 ARG A N 1
ATOM 1437 C CA . ARG A 1 183 ? 16.845 4.536 -13.291 1.00 95.44 183 ARG A CA 1
ATOM 1438 C C . ARG A 1 183 ? 15.746 4.962 -12.315 1.00 95.44 183 ARG A C 1
ATOM 1440 O O . ARG A 1 183 ? 16.039 5.401 -11.209 1.00 95.44 183 ARG A O 1
ATOM 1447 N N . VAL A 1 184 ? 14.487 5.013 -12.731 1.00 94.81 184 VAL A N 1
ATOM 1448 C CA . VAL A 1 184 ? 13.359 5.506 -11.917 1.00 94.81 184 VAL A CA 1
ATOM 1449 C C . VAL A 1 184 ? 12.562 4.356 -11.313 1.00 94.81 184 VAL A C 1
ATOM 1451 O O . VAL A 1 184 ? 12.410 4.350 -10.096 1.00 94.81 184 VAL A O 1
ATOM 1454 N N . VAL A 1 185 ? 12.105 3.397 -12.120 1.00 93.75 185 VAL A N 1
ATOM 1455 C CA . VAL A 1 185 ? 11.349 2.215 -11.667 1.00 93.75 185 VAL A CA 1
ATOM 1456 C C . VAL A 1 185 ? 12.206 1.402 -10.703 1.00 93.75 185 VAL A C 1
ATOM 1458 O O . VAL A 1 185 ? 11.845 1.258 -9.541 1.00 93.75 185 VAL A O 1
ATOM 1461 N N . GLN A 1 186 ? 13.426 1.044 -11.116 1.00 91.62 186 GLN A N 1
ATOM 1462 C CA . GLN A 1 186 ? 14.360 0.267 -10.287 1.00 91.62 186 GLN A CA 1
ATOM 1463 C C . GLN A 1 186 ? 14.801 0.968 -8.988 1.00 91.62 186 GLN A C 1
ATOM 1465 O O . GLN A 1 186 ? 15.336 0.337 -8.079 1.00 91.62 186 GLN A O 1
ATOM 1470 N N . ARG A 1 187 ? 14.652 2.300 -8.894 1.00 89.06 187 ARG A N 1
ATOM 1471 C CA . ARG A 1 187 ? 14.940 3.028 -7.646 1.00 89.06 187 ARG A CA 1
ATOM 1472 C C . ARG A 1 187 ? 13.819 2.871 -6.626 1.00 89.06 187 ARG A C 1
ATOM 1474 O O . ARG A 1 187 ? 14.057 3.183 -5.459 1.00 89.06 187 ARG A O 1
ATOM 1481 N N . GLY A 1 188 ? 12.637 2.437 -7.048 1.00 87.12 188 GLY A N 1
ATOM 1482 C CA . GLY A 1 188 ? 11.448 2.347 -6.223 1.00 87.12 188 GLY A CA 1
ATOM 1483 C C . GLY A 1 188 ? 10.720 3.681 -6.055 1.00 87.12 188 GLY A C 1
ATOM 1484 O O . GLY A 1 188 ? 11.065 4.719 -6.635 1.00 87.12 188 GLY A O 1
ATOM 1485 N N . ALA A 1 189 ? 9.683 3.645 -5.222 1.00 83.12 189 ALA A N 1
ATOM 1486 C CA . ALA A 1 189 ? 8.830 4.788 -4.932 1.00 83.12 189 ALA A CA 1
ATOM 1487 C C . ALA A 1 189 ? 9.619 5.993 -4.364 1.00 83.12 189 ALA A C 1
ATOM 1489 O O . ALA A 1 189 ? 10.721 5.853 -3.816 1.00 83.12 189 ALA A O 1
ATOM 1490 N N . PRO A 1 190 ? 9.061 7.219 -4.440 1.00 84.12 190 PRO A N 1
ATOM 1491 C CA . PRO A 1 190 ? 9.641 8.380 -3.776 1.00 84.12 190 PRO A CA 1
ATOM 1492 C C . PRO A 1 190 ? 9.927 8.117 -2.290 1.00 84.12 190 PRO A C 1
ATOM 1494 O O . PRO A 1 190 ? 9.148 7.478 -1.584 1.00 84.12 190 PRO A O 1
ATOM 1497 N N . ARG A 1 191 ? 11.048 8.645 -1.788 1.00 85.06 191 ARG A N 1
ATOM 1498 C CA . ARG A 1 191 ? 11.507 8.376 -0.418 1.00 85.06 191 ARG A CA 1
ATOM 1499 C C . ARG A 1 191 ? 10.439 8.739 0.621 1.00 85.06 191 ARG A C 1
ATOM 1501 O O . ARG A 1 191 ? 9.937 9.865 0.651 1.00 85.06 191 ARG A O 1
ATOM 1508 N N . GLY A 1 192 ? 10.138 7.794 1.511 1.00 86.62 192 GLY A N 1
ATOM 1509 C CA . GLY A 1 192 ? 9.130 7.974 2.557 1.00 86.62 192 GLY A CA 1
ATOM 1510 C C . GLY A 1 192 ? 7.698 8.020 2.017 1.00 86.62 192 GLY A C 1
ATOM 1511 O O . GLY A 1 192 ? 6.846 8.690 2.614 1.00 86.62 192 GLY A O 1
ATOM 1512 N N . GLN A 1 193 ? 7.441 7.372 0.876 1.00 90.69 193 GLN A N 1
ATOM 1513 C CA . GLN A 1 193 ? 6.092 7.077 0.413 1.00 90.69 193 GLN A CA 1
ATOM 1514 C C . GLN A 1 193 ? 5.381 6.212 1.458 1.00 90.69 193 GLN A C 1
ATOM 1516 O O . GLN A 1 193 ? 5.965 5.291 2.028 1.00 90.69 193 GLN A O 1
ATOM 1521 N N . LYS A 1 194 ? 4.118 6.543 1.728 1.00 94.75 194 LYS A N 1
ATOM 1522 C CA . LYS A 1 194 ? 3.270 5.806 2.662 1.00 94.75 194 LYS A CA 1
ATOM 1523 C C . LYS A 1 194 ? 2.012 5.366 1.934 1.00 94.75 194 LYS A C 1
ATOM 1525 O O . LYS A 1 194 ? 1.315 6.208 1.358 1.00 94.75 194 LYS A O 1
ATOM 1530 N N . LEU A 1 195 ? 1.747 4.072 1.954 1.00 95.69 195 LEU A N 1
ATOM 1531 C CA . LEU A 1 195 ? 0.570 3.451 1.364 1.00 95.69 195 LEU A CA 1
ATOM 1532 C C . LEU A 1 195 ? -0.247 2.808 2.479 1.00 95.69 195 LEU A C 1
ATOM 1534 O O . LEU A 1 195 ? 0.304 2.402 3.497 1.00 95.69 195 LEU A O 1
ATOM 1538 N N . CYS A 1 196 ? -1.557 2.740 2.301 1.00 98.12 196 CYS A N 1
ATOM 1539 C CA . CYS A 1 196 ? -2.449 2.049 3.215 1.00 98.12 196 CYS A CA 1
ATOM 1540 C C . CYS A 1 196 ? -3.304 1.062 2.427 1.00 98.12 196 CYS A C 1
ATOM 1542 O O . CYS A 1 196 ? -4.031 1.470 1.518 1.00 98.12 196 CYS A O 1
ATOM 1544 N N . ILE A 1 197 ? -3.196 -0.214 2.784 1.00 98.31 197 ILE A N 1
ATOM 1545 C CA . ILE A 1 197 ? -4.139 -1.254 2.399 1.00 98.31 197 ILE A CA 1
ATOM 1546 C C . ILE A 1 197 ? -5.340 -1.114 3.332 1.00 98.31 197 ILE A C 1
ATOM 1548 O O . ILE A 1 197 ? -5.207 -1.243 4.548 1.00 98.31 197 ILE A O 1
ATOM 1552 N N . PHE A 1 198 ? -6.507 -0.817 2.776 1.00 98.38 198 PHE A N 1
ATOM 1553 C CA . PHE A 1 198 ? -7.700 -0.526 3.561 1.00 98.38 198 PHE A CA 1
ATOM 1554 C C . PHE A 1 198 ? -8.894 -1.333 3.076 1.00 98.38 198 PHE A C 1
ATOM 1556 O O . PHE A 1 198 ? -9.021 -1.636 1.888 1.00 98.38 198 PHE A O 1
ATOM 1563 N N . ARG A 1 199 ? -9.795 -1.669 3.996 1.00 97.94 199 ARG A N 1
ATOM 1564 C CA . ARG A 1 199 ? -11.075 -2.278 3.638 1.00 97.94 199 ARG A CA 1
ATOM 1565 C C . ARG A 1 199 ? -12.036 -1.222 3.092 1.00 97.94 199 ARG A C 1
ATOM 1567 O O . ARG A 1 199 ? -12.274 -0.205 3.742 1.00 97.94 199 ARG A O 1
ATOM 1574 N N . THR A 1 200 ? -12.580 -1.452 1.901 1.00 97.81 200 THR A N 1
ATOM 1575 C CA . THR A 1 200 ? -13.544 -0.542 1.263 1.00 97.81 200 THR A CA 1
ATOM 1576 C C . THR A 1 200 ? -14.943 -0.699 1.876 1.00 97.81 200 THR A C 1
ATOM 1578 O O . THR A 1 200 ? -15.346 -1.822 2.182 1.00 97.81 200 THR A O 1
ATOM 1581 N N . PRO A 1 201 ? -15.702 0.397 2.071 1.00 96.62 201 PRO A N 1
ATOM 1582 C CA . PRO A 1 201 ? -17.042 0.335 2.660 1.00 96.62 201 PRO A CA 1
ATOM 1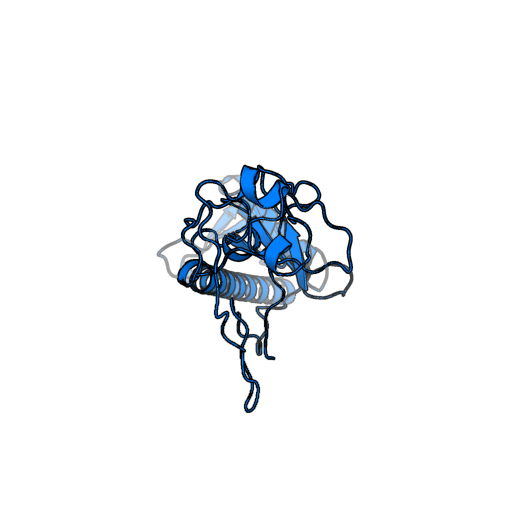583 C C . PRO A 1 201 ? -18.138 -0.075 1.664 1.00 96.62 201 PRO A C 1
ATOM 1585 O O . PRO A 1 201 ? -19.255 -0.360 2.076 1.00 96.62 201 PRO A O 1
ATOM 1588 N N . ASP A 1 202 ? -17.839 -0.085 0.365 1.00 96.75 202 ASP A N 1
ATOM 1589 C CA . ASP A 1 202 ? -18.794 -0.302 -0.729 1.00 96.75 202 ASP A CA 1
ATOM 1590 C C . ASP A 1 202 ? -18.722 -1.718 -1.327 1.00 96.75 202 ASP A C 1
ATOM 1592 O O . ASP A 1 202 ? -19.214 -1.964 -2.425 1.00 96.75 202 ASP A O 1
ATOM 1596 N N . GLY A 1 203 ? -18.098 -2.659 -0.614 1.00 94.69 203 GLY A N 1
ATOM 1597 C CA . GLY A 1 203 ? -18.075 -4.071 -0.995 1.00 94.69 203 GLY A CA 1
ATOM 1598 C C . GLY A 1 203 ? -17.034 -4.452 -2.050 1.00 94.69 203 GLY A C 1
ATOM 1599 O O . GLY A 1 203 ? -16.940 -5.627 -2.393 1.00 94.69 203 GLY A O 1
ATOM 1600 N N . ARG A 1 204 ? -16.188 -3.523 -2.519 1.00 97.00 204 ARG A N 1
ATOM 1601 C CA . ARG A 1 204 ? -15.094 -3.822 -3.473 1.00 97.00 204 ARG A CA 1
ATOM 1602 C C . ARG A 1 204 ? -13.922 -4.598 -2.870 1.00 97.00 204 ARG A C 1
ATOM 1604 O O . ARG A 1 204 ? -12.971 -4.937 -3.566 1.00 97.00 204 ARG A O 1
ATOM 1611 N N . GLY A 1 205 ? -13.974 -4.878 -1.576 1.00 96.69 205 GLY A N 1
ATOM 1612 C CA . GLY A 1 205 ? -12.965 -5.651 -0.881 1.00 96.69 205 GLY A CA 1
ATOM 1613 C C . GLY A 1 205 ? -11.820 -4.797 -0.331 1.00 96.69 205 GLY A C 1
ATOM 1614 O O . GLY A 1 205 ? -12.055 -3.749 0.276 1.00 96.69 205 GLY A O 1
ATOM 1615 N N . TRP A 1 206 ? -10.579 -5.261 -0.497 1.00 97.62 206 TRP A N 1
ATOM 1616 C CA . TRP A 1 206 ? -9.374 -4.510 -0.128 1.00 97.62 206 TRP A CA 1
ATOM 1617 C C . TRP A 1 206 ? -8.998 -3.503 -1.220 1.00 97.62 206 TRP A C 1
ATOM 1619 O O . TRP A 1 206 ? -9.025 -3.822 -2.403 1.00 97.62 206 TRP A O 1
ATOM 1629 N N . GLY A 1 207 ? -8.612 -2.295 -0.819 1.00 97.62 207 GLY A N 1
ATOM 1630 C CA . GLY A 1 207 ? -8.079 -1.261 -1.700 1.00 97.62 207 GLY A CA 1
ATOM 1631 C C . GLY A 1 207 ? -6.734 -0.738 -1.207 1.00 97.62 207 GLY A C 1
ATOM 1632 O O . GLY A 1 207 ? -6.328 -0.998 -0.076 1.00 97.62 207 GLY A O 1
ATOM 1633 N N . VAL A 1 208 ? -6.055 0.041 -2.048 1.00 97.56 208 VAL A N 1
ATOM 1634 C CA . VAL A 1 208 ? -4.808 0.733 -1.697 1.00 97.56 208 VAL A CA 1
ATOM 1635 C C . VAL A 1 208 ? -5.006 2.232 -1.865 1.00 97.56 208 VAL A C 1
ATOM 1637 O O . VAL A 1 208 ? -5.517 2.693 -2.884 1.00 97.56 208 VAL A O 1
ATOM 1640 N N . ARG A 1 209 ? -4.594 3.011 -0.865 1.00 96.88 209 ARG A N 1
ATOM 1641 C CA . ARG A 1 209 ? -4.578 4.478 -0.923 1.00 96.88 209 ARG A CA 1
ATOM 1642 C C . ARG A 1 209 ? -3.223 5.030 -0.519 1.00 96.88 209 ARG A C 1
ATOM 1644 O O . ARG A 1 209 ? -2.494 4.425 0.261 1.00 96.88 209 ARG A O 1
ATOM 1651 N N . THR A 1 210 ? -2.901 6.217 -1.014 1.00 96.56 210 THR A N 1
ATOM 1652 C CA . THR A 1 210 ? -1.717 6.956 -0.571 1.00 96.56 210 THR A CA 1
ATOM 1653 C C . THR A 1 210 ? -2.039 7.824 0.643 1.00 96.56 210 THR A C 1
ATOM 1655 O O . THR A 1 210 ? -3.105 8.429 0.715 1.00 96.56 210 THR A O 1
ATOM 1658 N N . LEU A 1 211 ? -1.098 7.926 1.584 1.00 96.31 211 LEU A N 1
ATOM 1659 C CA . LEU A 1 211 ? -1.183 8.849 2.729 1.00 96.31 211 LEU A CA 1
ATOM 1660 C C . LEU A 1 211 ? -0.397 10.146 2.489 1.00 96.31 211 LEU A C 1
ATOM 1662 O O . LEU A 1 211 ? -0.292 10.998 3.369 1.00 96.31 211 LEU A O 1
ATOM 1666 N N . ARG A 1 212 ? 0.203 10.283 1.303 1.00 93.06 212 ARG A N 1
ATOM 1667 C CA . ARG A 1 212 ? 0.924 11.479 0.854 1.00 93.06 212 ARG A CA 1
ATOM 1668 C C . ARG A 1 212 ? 0.511 11.830 -0.570 1.00 93.06 212 ARG A C 1
ATOM 1670 O O . ARG A 1 212 ? 0.169 10.953 -1.356 1.00 93.06 212 ARG A O 1
ATOM 1677 N N . SER A 1 213 ? 0.567 13.107 -0.929 1.00 92.44 213 SER A N 1
ATOM 1678 C CA . SER A 1 213 ? 0.300 13.515 -2.310 1.00 92.44 213 SER A CA 1
ATOM 1679 C C . SER A 1 213 ? 1.321 12.887 -3.265 1.00 92.44 213 SER A C 1
ATOM 1681 O O . SER A 1 213 ? 2.530 12.988 -3.043 1.00 92.44 213 SER A O 1
ATOM 1683 N N . ILE A 1 214 ? 0.822 12.265 -4.332 1.00 92.12 214 ILE A N 1
ATOM 1684 C CA . ILE A 1 214 ? 1.626 11.770 -5.449 1.00 92.12 214 ILE A CA 1
ATOM 1685 C C . ILE A 1 214 ? 1.455 12.770 -6.588 1.00 92.12 214 ILE A C 1
ATOM 1687 O O . ILE A 1 214 ? 0.341 13.049 -7.029 1.00 92.12 214 ILE A O 1
ATOM 1691 N N . ARG A 1 215 ? 2.565 13.353 -7.046 1.00 93.06 215 ARG A N 1
ATOM 1692 C CA . ARG A 1 215 ? 2.525 14.295 -8.168 1.00 93.06 215 ARG A CA 1
ATOM 1693 C C . ARG A 1 215 ? 2.242 13.536 -9.470 1.00 93.06 215 ARG A C 1
ATOM 1695 O O . ARG A 1 215 ? 2.693 12.399 -9.603 1.00 93.06 215 ARG A O 1
ATOM 1702 N N . PRO A 1 216 ? 1.597 14.180 -10.460 1.00 94.75 216 PRO A N 1
ATOM 1703 C CA . PRO A 1 216 ? 1.399 13.574 -11.768 1.00 94.75 216 PRO A CA 1
ATOM 1704 C C . PRO A 1 216 ? 2.712 13.060 -12.359 1.00 94.75 216 PRO A C 1
ATOM 1706 O O . PRO A 1 216 ? 3.756 13.722 -12.245 1.00 94.75 216 PRO A O 1
ATOM 1709 N N . ASN A 1 217 ? 2.616 11.901 -13.010 1.00 94.94 217 ASN A N 1
ATOM 1710 C CA . ASN A 1 217 ? 3.697 11.215 -13.714 1.00 94.94 217 ASN A CA 1
ATOM 1711 C C . ASN A 1 217 ? 4.848 10.734 -12.816 1.00 94.94 217 ASN A C 1
ATOM 1713 O O . ASN A 1 217 ? 5.948 10.495 -13.311 1.00 94.94 217 ASN A O 1
ATOM 1717 N N . CYS A 1 218 ? 4.640 10.618 -11.506 1.00 93.44 218 CYS A N 1
ATOM 1718 C CA . CYS A 1 218 ? 5.591 9.948 -10.625 1.00 93.44 218 CYS A CA 1
ATOM 1719 C C . CYS A 1 218 ? 5.351 8.437 -10.631 1.00 93.44 218 CYS A C 1
ATOM 1721 O O . CYS A 1 218 ? 4.207 7.988 -10.632 1.00 93.44 218 CYS A O 1
ATOM 1723 N N . PHE A 1 219 ? 6.440 7.671 -10.596 1.00 93.38 219 PHE A N 1
ATOM 1724 C CA . PHE A 1 219 ? 6.378 6.236 -10.348 1.00 93.38 219 PHE A CA 1
ATOM 1725 C C . PHE A 1 219 ? 5.748 5.955 -8.973 1.00 93.38 219 PHE A C 1
ATOM 1727 O O . PHE A 1 219 ? 5.993 6.697 -8.015 1.00 93.38 219 PHE A O 1
ATOM 1734 N N . VAL A 1 220 ? 4.925 4.906 -8.901 1.00 91.69 220 VAL A N 1
ATOM 1735 C CA . VAL A 1 220 ? 4.200 4.508 -7.686 1.00 91.69 220 VAL A CA 1
ATOM 1736 C C . VAL A 1 220 ? 4.690 3.149 -7.199 1.00 91.69 220 VAL A C 1
ATOM 1738 O O . VAL A 1 220 ? 5.254 3.078 -6.111 1.00 91.69 220 VAL A O 1
ATOM 1741 N N . MET A 1 221 ? 4.471 2.101 -7.991 1.00 91.31 221 MET A N 1
ATOM 1742 C CA . MET A 1 221 ? 4.874 0.721 -7.718 1.00 91.31 221 MET A CA 1
ATOM 1743 C C . MET A 1 221 ? 4.854 -0.092 -9.016 1.00 91.31 221 MET A C 1
ATOM 1745 O O . MET A 1 221 ? 4.246 0.338 -10.002 1.00 91.31 221 MET A O 1
ATOM 1749 N N . GLU A 1 222 ? 5.492 -1.255 -8.992 1.00 91.94 222 GLU A N 1
ATOM 1750 C CA . GLU A 1 222 ? 5.372 -2.275 -10.032 1.00 91.94 222 GLU A CA 1
ATOM 1751 C C . GLU A 1 222 ? 4.164 -3.178 -9.776 1.00 91.94 222 GLU A C 1
ATOM 1753 O O . GLU A 1 222 ? 3.688 -3.310 -8.647 1.00 91.94 222 GLU A O 1
ATOM 1758 N N . TYR A 1 223 ? 3.662 -3.786 -10.847 1.00 93.50 223 TYR A N 1
ATOM 1759 C CA . TYR A 1 223 ? 2.718 -4.888 -10.751 1.00 93.50 223 TYR A CA 1
ATOM 1760 C C . TYR A 1 223 ? 3.523 -6.181 -10.839 1.00 93.50 223 TYR A C 1
ATOM 1762 O O . TYR A 1 223 ? 4.064 -6.488 -11.897 1.00 93.50 223 TYR A O 1
ATOM 1770 N N . VAL A 1 224 ? 3.627 -6.903 -9.727 1.00 92.94 224 VAL A N 1
ATOM 1771 C CA . VAL A 1 224 ? 4.445 -8.115 -9.608 1.00 92.94 224 VAL A CA 1
ATOM 1772 C C . VAL A 1 224 ? 3.589 -9.309 -9.206 1.00 92.94 224 VAL A C 1
ATOM 1774 O O . VAL A 1 224 ? 2.517 -9.155 -8.618 1.00 92.94 224 VAL A O 1
ATOM 1777 N N . GLY A 1 225 ? 4.070 -10.501 -9.536 1.00 93.25 225 GLY A N 1
ATOM 1778 C CA . GLY A 1 225 ? 3.377 -11.761 -9.306 1.00 93.25 225 GLY A CA 1
ATOM 1779 C C . GLY A 1 225 ? 4.054 -12.903 -10.052 1.00 93.25 225 GLY A C 1
ATOM 1780 O O . GLY A 1 225 ? 5.193 -12.770 -10.507 1.00 93.25 225 GLY A O 1
ATOM 1781 N N . GLU A 1 226 ? 3.349 -14.021 -10.164 1.00 93.56 226 GLU A N 1
ATOM 1782 C CA . GLU A 1 226 ? 3.778 -15.154 -10.982 1.00 93.56 226 GLU A CA 1
ATOM 1783 C C . GLU A 1 226 ? 3.673 -14.820 -12.478 1.00 93.56 226 GLU A C 1
ATOM 1785 O O . GLU A 1 226 ? 2.726 -14.147 -12.898 1.00 93.56 226 GLU A O 1
ATOM 1790 N N . VAL A 1 227 ? 4.672 -15.253 -13.254 1.00 90.25 227 VAL A N 1
ATOM 1791 C CA . VAL A 1 227 ? 4.785 -15.069 -14.713 1.00 90.25 227 VAL A CA 1
ATOM 1792 C C . VAL A 1 227 ? 4.946 -16.420 -15.380 1.00 90.25 227 VAL A C 1
ATOM 1794 O O . VAL A 1 227 ? 5.838 -17.175 -14.927 1.00 90.25 227 VAL A O 1
#